Protein AF-0000000078455920 (afdb_homodimer)

Foldseek 3Di:
DDDPPPPPPPPPPPVVVVVLPPPWDKFWPDAQADDVVLVVLRVQLQVLCVVQVPHQVSSQVSSQVVCCVPPNDDKGKGKAFDDDDDDDADGNFWTWIDTSPGIIMIMGHHD/DDDPPPPPPPPPPPVVVPVLVPPWDKFWPDAQADDVVLVVLRVQLQVLCVVQVPHQVSSQVSSQVVCCVPPNDDKGKGKAFDDDDDDDADGNFWTWIDTSPGIIMIMGHHD

Radius of gyration: 21.76 Å; Cα contacts (8 Å, |Δi|>4): 380; chains: 2; bounding box: 47×76×64 Å

Organism: Toxocara canis (NCBI:txid6265)

Secondary structure (DSSP, 8-state):
--------------TTTTGGGS----EEEEE-S-HHHHHHHHHHHHHHHHHTTT-HHHHHHHHHHHHHHHH-SPPEEEEEEEEEEE----TT--EEEEETTTEEEEEE---/--------------TTTTGGGS----EEEEE-S-HHHHHHHHHHHHHHHHHTTT-HHHHHHHHHHHHHHHH-SPPEEEEEEEEEEE----TT--EEEEETTTEEEEEE---

Solvent-accessible surface area (backbone atoms only — not comparable to full-atom values): 12164 Å² total; per-residue (Å²): 137,84,86,80,78,78,77,76,76,73,78,75,70,68,62,72,63,66,68,55,68,49,88,60,57,74,44,77,76,44,66,55,34,56,68,71,56,43,55,52,50,50,50,48,45,51,51,28,39,64,77,25,70,88,34,38,47,59,18,13,43,49,36,28,55,50,45,23,70,74,69,52,68,68,38,29,21,37,21,29,38,77,59,10,71,31,74,71,63,42,86,54,41,38,39,30,31,28,40,64,78,63,34,35,38,39,38,32,29,45,88,134,88,85,80,77,79,78,78,75,73,78,75,70,67,63,70,64,68,66,57,68,48,88,59,58,76,46,77,74,46,66,56,34,58,69,69,57,44,55,51,52,50,50,48,46,53,51,28,40,65,77,25,71,90,32,38,45,58,17,13,42,50,34,30,54,51,45,22,71,73,71,54,67,67,39,30,23,40,21,28,36,77,57,10,72,33,74,71,64,41,85,55,41,38,38,32,31,28,39,64,77,63,35,35,38,39,36,33,30,48,88

Nearest PDB structures (foldseek):
  4d07-assembly1_A-2  TM=9.513E-01  e=3.172E-09  Homo sapiens
  3brl-assembly1_A-2  TM=9.507E-01  e=4.927E-09  Drosophila melanogaster
  7kzn-assembly1_P  TM=8.946E-01  e=1.691E-09  Chlamydomonas reinhardtii
  7n9f-assembly1_s  TM=9.422E-01  e=8.149E-09  Saccharomyces cerevisiae
  3rjs-assembly1_A-2  TM=9.623E-01  e=3.462E-08  Toxoplasma gondii

Structure (mmCIF, N/CA/C/O backbone):
data_AF-0000000078455920-model_v1
#
loop_
_entity.id
_entity.type
_entity.pdbx_description
1 polymer 'Dynein light chain'
#
loop_
_atom_site.group_PDB
_atom_site.id
_atom_site.type_symbol
_atom_site.label_atom_id
_atom_site.label_alt_id
_atom_site.label_comp_id
_atom_site.label_asym_id
_atom_site.label_entity_id
_atom_site.label_seq_id
_atom_site.pdbx_PDB_ins_code
_atom_site.Cartn_x
_atom_site.Cartn_y
_atom_site.Cartn_z
_atom_site.occupancy
_atom_site.B_iso_or_equiv
_atom_site.auth_seq_id
_atom_site.auth_comp_id
_atom_site.auth_asym_id
_atom_site.auth_atom_id
_atom_site.pdbx_PDB_model_num
ATOM 1 N N . MET A 1 1 ? 10.297 61.312 -6.879 1 28.94 1 MET A N 1
ATOM 2 C CA . MET A 1 1 ? 10.891 60.25 -7.707 1 28.94 1 MET A CA 1
ATOM 3 C C . MET A 1 1 ? 11.008 58.969 -6.93 1 28.94 1 MET A C 1
ATOM 5 O O . MET A 1 1 ? 11.766 58.875 -5.961 1 28.94 1 MET A O 1
ATOM 9 N N . PRO A 1 2 ? 9.883 58.156 -6.723 1 31.16 2 PRO A N 1
ATOM 10 C CA . PRO A 1 2 ? 9.586 57.188 -5.652 1 31.16 2 PRO A CA 1
ATOM 11 C C . PRO A 1 2 ? 10.461 55.938 -5.715 1 31.16 2 PRO A C 1
ATOM 13 O O . PRO A 1 2 ? 10.961 55.594 -6.785 1 31.16 2 PRO A O 1
ATOM 16 N N . PHE A 1 3 ? 11.125 55.406 -4.594 1 31.47 3 PHE A N 1
ATOM 17 C CA . PHE A 1 3 ? 12.047 54.375 -4.148 1 31.47 3 PHE A CA 1
ATOM 18 C C . PHE A 1 3 ? 11.5 53 -4.465 1 31.47 3 PHE A C 1
ATOM 20 O O . PHE A 1 3 ? 10.508 52.562 -3.879 1 31.47 3 PHE A O 1
ATOM 27 N N . VAL A 1 4 ? 11.438 52.5 -5.742 1 32.44 4 VAL A N 1
ATOM 28 C CA . VAL A 1 4 ? 10.953 51.188 -6.207 1 32.44 4 VAL A CA 1
ATOM 29 C C . VAL A 1 4 ? 11.766 50.062 -5.566 1 32.44 4 VAL A C 1
ATOM 31 O O . VAL A 1 4 ? 12.945 49.906 -5.875 1 32.44 4 VAL A O 1
ATOM 34 N N . SER A 1 5 ? 11.852 49.906 -4.223 1 31.36 5 SER A N 1
ATOM 35 C CA . SER A 1 5 ? 12.617 48.875 -3.551 1 31.36 5 SER A CA 1
ATOM 36 C C . SER A 1 5 ? 12.18 47.469 -4.023 1 31.36 5 SER A C 1
ATOM 38 O O . SER A 1 5 ? 11.008 47.125 -3.908 1 31.36 5 SER A O 1
ATOM 40 N N . SER A 1 6 ? 12.781 46.875 -5.066 1 33.91 6 SER A N 1
ATOM 41 C CA . SER A 1 6 ? 12.727 45.562 -5.66 1 33.91 6 SER A CA 1
ATOM 42 C C . SER A 1 6 ? 12.992 44.469 -4.613 1 33.91 6 SER A C 1
ATOM 44 O O . SER A 1 6 ? 14.133 44.25 -4.207 1 33.91 6 SER A O 1
ATOM 46 N N . SER A 1 7 ? 12.234 44.344 -3.529 1 34.06 7 SER A N 1
ATOM 47 C CA . SER A 1 7 ? 12.477 43.281 -2.566 1 34.06 7 SER A CA 1
ATOM 48 C C . SER A 1 7 ? 12.43 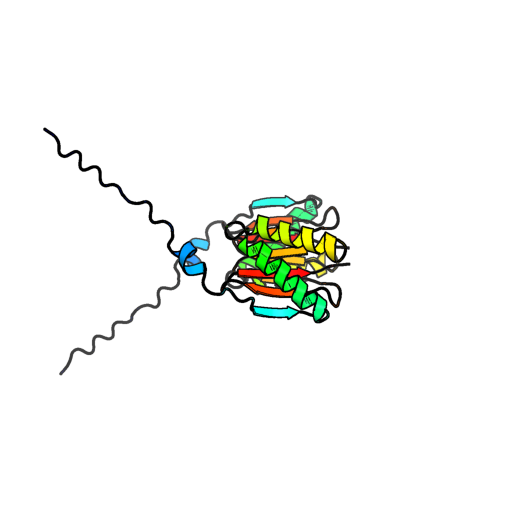41.906 -3.234 1 34.06 7 SER A C 1
ATOM 50 O O . SER A 1 7 ? 11.406 41.531 -3.812 1 34.06 7 SER A O 1
ATOM 52 N N . ASP A 1 8 ? 13.531 41.375 -3.771 1 34.66 8 ASP A N 1
ATOM 53 C CA . ASP A 1 8 ? 13.914 40.062 -4.219 1 34.66 8 ASP A CA 1
ATOM 54 C C . ASP A 1 8 ? 13.508 39 -3.197 1 34.66 8 ASP A C 1
ATOM 56 O O . ASP A 1 8 ? 14.094 38.906 -2.115 1 34.66 8 ASP A O 1
ATOM 60 N N . SER A 1 9 ? 12.281 38.938 -2.775 1 36.69 9 SER A N 1
ATOM 61 C CA . SER A 1 9 ? 11.844 37.844 -1.913 1 36.69 9 SER A CA 1
ATOM 62 C C . SER A 1 9 ? 12.336 36.5 -2.426 1 36.69 9 SER A C 1
ATOM 64 O O . SER A 1 9 ? 11.953 36.062 -3.516 1 36.69 9 SER A O 1
ATOM 66 N N . GLY A 1 10 ? 13.633 36.125 -2.215 1 34.16 10 GLY A N 1
ATOM 67 C CA . GLY A 1 10 ? 14.281 34.844 -2.344 1 34.16 10 GLY A CA 1
ATOM 68 C C . GLY A 1 10 ? 13.367 33.656 -1.997 1 34.16 10 GLY A C 1
ATOM 69 O O . GLY A 1 10 ? 12.75 33.656 -0.929 1 34.16 10 GLY A O 1
ATOM 70 N N . GLN A 1 11 ? 12.633 33.156 -2.914 1 35.44 11 GLN A N 1
ATOM 71 C CA . GLN A 1 11 ? 11.914 31.875 -2.908 1 35.44 11 GLN A CA 1
ATOM 72 C C . GLN A 1 11 ? 12.688 30.812 -2.129 1 35.44 11 GLN A C 1
ATOM 74 O O . GLN A 1 11 ? 13.781 30.406 -2.529 1 35.44 11 GLN A O 1
ATOM 79 N N . GLY A 1 12 ? 12.758 30.859 -0.752 1 33.66 12 GLY A N 1
ATOM 80 C CA . GLY A 1 12 ? 13.281 29.875 0.179 1 33.66 12 GLY A CA 1
ATOM 81 C C . GLY A 1 12 ? 13.148 28.438 -0.324 1 33.66 12 GLY A C 1
ATOM 82 O O . GLY A 1 12 ? 12.031 27.969 -0.564 1 33.66 12 GLY A O 1
ATOM 83 N N . THR A 1 13 ? 14.086 27.969 -1.274 1 38.5 13 THR A N 1
ATOM 84 C CA . THR A 1 13 ? 14.414 26.578 -1.513 1 38.5 13 THR A CA 1
ATOM 85 C C . THR A 1 13 ? 14.234 25.75 -0.239 1 38.5 13 THR A C 1
ATOM 87 O O . THR A 1 13 ? 14.688 26.156 0.834 1 38.5 13 THR A O 1
ATOM 90 N N . SER A 1 14 ? 13.141 25.172 -0.022 1 39.12 14 SER A N 1
ATOM 91 C CA . SER A 1 14 ? 12.828 24.344 1.14 1 39.12 14 SER A CA 1
ATOM 92 C C . SER A 1 14 ? 14.07 23.609 1.635 1 39.12 14 SER A C 1
ATOM 94 O O . SER A 1 14 ? 14.75 22.938 0.856 1 39.12 14 SER A O 1
ATOM 96 N N . LYS A 1 15 ? 14.914 24.156 2.525 1 40.22 15 LYS A N 1
ATOM 97 C CA . LYS A 1 15 ? 15.992 23.641 3.367 1 40.22 15 LYS A CA 1
ATOM 98 C C . LYS A 1 15 ? 15.812 22.156 3.645 1 40.22 15 LYS A C 1
ATOM 100 O O . LYS A 1 15 ? 16.688 21.516 4.234 1 40.22 15 LYS A O 1
ATOM 105 N N . GLU A 1 16 ? 14.57 21.688 3.645 1 40.94 16 GLU A N 1
ATOM 106 C CA . GLU A 1 16 ? 14.43 20.266 3.928 1 40.94 16 GLU A CA 1
ATOM 107 C C . GLU A 1 16 ? 15.172 19.422 2.898 1 40.94 16 GLU A C 1
ATOM 109 O O . GLU A 1 16 ? 15.547 18.281 3.178 1 40.94 16 GLU A O 1
ATOM 114 N N . GLY A 1 17 ? 15.391 19.906 1.687 1 40.16 17 GLY A N 1
ATOM 115 C CA . GLY A 1 17 ? 16.141 19.156 0.691 1 40.16 17 GLY A CA 1
ATOM 116 C C . GLY A 1 17 ? 17.609 19.031 1.019 1 40.16 17 GLY A C 1
ATOM 117 O O . GLY A 1 17 ? 18.266 18.078 0.613 1 40.16 17 GLY A O 1
ATOM 118 N N . ALA A 1 18 ? 18.219 20.188 1.285 1 41.72 18 ALA A N 1
ATOM 119 C CA . ALA A 1 18 ? 19.672 20.234 1.435 1 41.72 18 ALA A CA 1
ATOM 120 C C . ALA A 1 18 ? 20.125 19.391 2.621 1 41.72 18 ALA A C 1
ATOM 122 O O . ALA A 1 18 ? 21.172 18.719 2.557 1 41.72 18 ALA A O 1
ATOM 123 N N . PHE A 1 19 ? 19.562 19.578 3.775 1 46.38 19 PHE A N 1
ATOM 124 C CA . PHE A 1 19 ? 20 18.844 4.957 1 46.38 19 PHE A CA 1
ATOM 125 C C . PHE A 1 19 ? 19.672 17.359 4.816 1 46.38 19 PHE A C 1
ATOM 127 O O . PHE A 1 19 ? 20 16.562 5.699 1 46.38 19 PHE A O 1
ATOM 134 N N . LYS A 1 20 ? 18.906 17.062 3.867 1 46.31 20 LYS A N 1
ATOM 135 C CA . LYS A 1 20 ? 18.531 15.664 3.67 1 46.31 20 LYS A CA 1
ATOM 136 C C . LYS A 1 20 ? 19.719 14.859 3.141 1 46.31 20 LYS A C 1
ATOM 138 O O . LYS A 1 20 ? 19.547 13.711 2.717 1 46.31 20 LYS A O 1
ATOM 143 N N . ARG A 1 21 ? 20.781 15.531 2.721 1 47 21 ARG A N 1
ATOM 144 C CA . ARG A 1 21 ? 21.906 14.711 2.291 1 47 21 ARG A CA 1
ATOM 145 C C . ARG A 1 21 ? 22.453 13.875 3.445 1 47 21 ARG A C 1
ATOM 147 O O . ARG A 1 21 ? 23.609 13.445 3.424 1 47 21 ARG A O 1
ATOM 154 N N . LEU A 1 22 ? 21.922 14.156 4.594 1 50.62 22 LEU A N 1
ATOM 155 C CA . LEU A 1 22 ? 22.438 13.32 5.676 1 50.62 22 LEU A CA 1
ATOM 156 C C . LEU A 1 22 ? 22.359 11.844 5.305 1 50.62 22 LEU A C 1
ATOM 158 O O . LEU A 1 22 ? 21.406 11.406 4.656 1 50.62 22 LEU A O 1
ATOM 162 N N . PHE A 1 23 ? 23.438 11.125 5.586 1 60.19 23 PHE A N 1
ATOM 163 C CA . PHE A 1 23 ? 23.578 9.68 5.418 1 60.19 23 PHE A CA 1
ATOM 164 C C . PHE A 1 23 ? 22.25 8.969 5.645 1 60.19 23 PHE A C 1
ATOM 166 O O . PHE A 1 23 ? 21.812 8.82 6.785 1 60.19 23 PHE A O 1
ATOM 173 N N . THR A 1 24 ? 21.359 9.016 4.641 1 75.81 24 THR A N 1
ATOM 174 C CA . THR A 1 24 ? 20.078 8.328 4.777 1 75.81 24 THR A CA 1
ATOM 175 C C . THR A 1 24 ? 20.266 6.816 4.719 1 75.81 24 THR A C 1
ATOM 177 O O . THR A 1 24 ? 20.766 6.289 3.727 1 75.81 24 THR A O 1
ATOM 180 N N . TYR A 1 25 ? 20.359 6.23 5.867 1 86.5 25 TYR A N 1
ATOM 181 C CA . TYR A 1 25 ? 20.5 4.785 5.977 1 86.5 25 TYR A CA 1
ATOM 182 C C . TYR A 1 25 ? 19.141 4.102 6.062 1 86.5 25 TYR A C 1
ATOM 184 O O . TYR A 1 25 ? 18.266 4.543 6.809 1 86.5 25 TYR A O 1
ATOM 192 N N . PRO A 1 26 ? 19.062 3.076 5.18 1 95.31 26 PRO A N 1
ATOM 193 C CA . PRO A 1 26 ? 17.828 2.293 5.293 1 95.31 26 PRO A CA 1
ATOM 194 C C . PRO A 1 26 ? 17.703 1.571 6.633 1 95.31 26 PRO A C 1
ATOM 196 O O . PRO A 1 26 ? 18.703 1.068 7.16 1 95.31 26 PRO A O 1
ATOM 199 N N . LEU A 1 27 ? 16.609 1.671 7.293 1 96.38 27 LEU A N 1
ATOM 200 C CA . LEU A 1 27 ? 16.266 0.895 8.477 1 96.38 27 LEU A CA 1
ATOM 201 C C . LEU A 1 27 ? 15.273 -0.209 8.141 1 96.38 27 LEU A C 1
ATOM 203 O O . LEU A 1 27 ? 14.078 0.05 7.996 1 96.38 27 LEU A O 1
ATOM 207 N N . VAL A 1 28 ? 15.789 -1.437 8.07 1 97.94 28 VAL A N 1
ATOM 208 C CA . VAL A 1 28 ? 14.938 -2.568 7.73 1 97.94 28 VAL A CA 1
ATOM 209 C C . VAL A 1 28 ? 14.141 -2.998 8.961 1 97.94 28 VAL A C 1
ATOM 211 O O . VAL A 1 28 ? 14.711 -3.344 9.992 1 97.94 28 VAL A O 1
ATOM 214 N N . ARG A 1 29 ? 12.867 -2.906 8.758 1 97.88 29 ARG A N 1
ATOM 215 C CA . ARG A 1 29 ? 12 -3.355 9.844 1 97.88 29 ARG A CA 1
ATOM 216 C C . ARG A 1 29 ? 11.648 -4.832 9.688 1 97.88 29 ARG A C 1
ATOM 218 O O . ARG A 1 29 ? 11.578 -5.562 10.68 1 97.88 29 ARG A O 1
ATOM 225 N N . ARG A 1 30 ? 11.352 -5.277 8.477 1 98.19 30 ARG A N 1
ATOM 226 C CA . ARG A 1 30 ? 11.008 -6.668 8.195 1 98.19 30 ARG A CA 1
ATOM 227 C C . ARG A 1 30 ? 11.484 -7.074 6.809 1 98.19 30 ARG A C 1
ATOM 229 O O . ARG A 1 30 ? 11.32 -6.324 5.844 1 98.19 30 ARG A O 1
ATOM 236 N N . CYS A 1 31 ? 12.148 -8.203 6.781 1 98.62 31 CYS A N 1
ATOM 237 C CA . CYS A 1 31 ? 12.492 -8.859 5.523 1 98.62 31 CYS A CA 1
ATOM 238 C C . CYS A 1 31 ? 12.453 -10.375 5.672 1 98.62 31 CYS A C 1
ATOM 240 O O . CYS A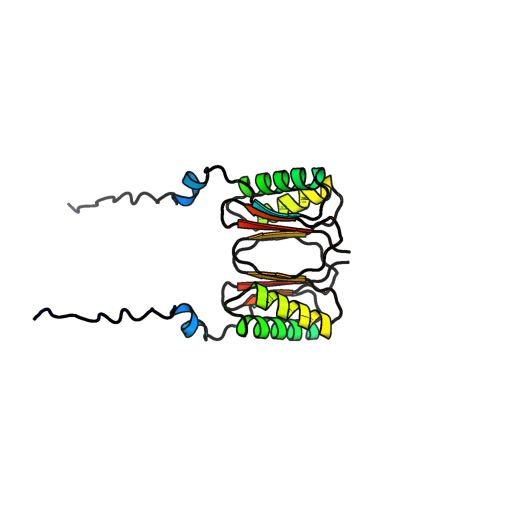 1 31 ? 13.172 -10.945 6.496 1 98.62 31 CYS A O 1
ATOM 242 N N . ASP A 1 32 ? 11.625 -11.047 4.875 1 98.44 32 ASP A N 1
ATOM 243 C CA . ASP A 1 32 ? 11.633 -12.5 4.953 1 98.44 32 ASP A CA 1
ATOM 244 C C . ASP A 1 32 ? 12.289 -13.117 3.723 1 98.44 32 ASP A C 1
ATOM 246 O O . ASP A 1 32 ? 12.172 -14.32 3.484 1 98.44 32 ASP A O 1
ATOM 250 N N . MET A 1 33 ? 12.93 -12.32 2.936 1 98.25 33 MET A N 1
ATOM 251 C CA . MET A 1 33 ? 13.742 -12.766 1.808 1 98.25 33 MET A CA 1
ATOM 252 C C . MET A 1 33 ? 15.062 -13.359 2.289 1 98.25 33 MET A C 1
ATOM 254 O O . MET A 1 33 ? 15.445 -13.18 3.445 1 98.25 33 MET A O 1
ATOM 258 N N . ASP A 1 34 ? 15.641 -14.094 1.419 1 97.94 34 ASP A N 1
ATOM 259 C CA . ASP A 1 34 ? 16.984 -14.516 1.793 1 97.94 34 ASP A CA 1
ATOM 260 C C . ASP A 1 34 ? 17.938 -13.32 1.867 1 97.94 34 ASP A C 1
ATOM 262 O O . ASP A 1 34 ? 17.641 -12.25 1.33 1 97.94 34 ASP A O 1
ATOM 266 N N . GLU A 1 35 ? 19.047 -13.508 2.459 1 97.94 35 GLU A N 1
ATOM 267 C CA . GLU A 1 35 ? 19.953 -12.414 2.799 1 97.94 35 GLU A CA 1
ATOM 268 C C . GLU A 1 35 ? 20.422 -11.68 1.546 1 97.94 35 GLU A C 1
ATOM 270 O O . GLU A 1 35 ? 20.438 -10.445 1.51 1 97.94 35 GLU A O 1
ATOM 275 N N . GLU A 1 36 ? 20.891 -12.359 0.667 1 98.06 36 GLU A N 1
ATOM 276 C CA . GLU A 1 36 ? 21.438 -11.758 -0.548 1 98.06 36 GLU A CA 1
ATOM 277 C C . GLU A 1 36 ? 20.375 -10.93 -1.271 1 98.06 36 GLU A C 1
ATOM 279 O O . GLU A 1 36 ? 20.641 -9.797 -1.678 1 98.06 36 GLU A O 1
ATOM 284 N N . MET A 1 37 ? 19.203 -11.477 -1.432 1 98.31 37 MET A N 1
ATOM 285 C CA . MET A 1 37 ? 18.125 -10.75 -2.094 1 98.31 37 MET A CA 1
ATOM 286 C C . MET A 1 37 ? 17.719 -9.523 -1.285 1 98.31 37 MET A C 1
ATOM 288 O O . MET A 1 37 ? 17.469 -8.461 -1.85 1 98.31 37 MET A O 1
ATOM 292 N N . CYS A 1 38 ? 17.641 -9.695 -0.023 1 98.69 38 CYS A N 1
ATOM 293 C CA . CYS A 1 38 ? 17.25 -8.586 0.837 1 98.69 38 CYS A CA 1
ATOM 294 C C . CYS A 1 38 ? 18.203 -7.414 0.683 1 98.69 38 CYS A C 1
ATOM 296 O O . CYS A 1 38 ? 17.766 -6.27 0.529 1 98.69 38 CYS A O 1
ATOM 298 N N . LYS A 1 39 ? 19.453 -7.688 0.665 1 98.31 39 LYS A N 1
ATOM 299 C CA . LYS A 1 39 ? 20.469 -6.648 0.5 1 98.31 39 LYS A CA 1
ATOM 300 C C . LYS A 1 39 ? 20.312 -5.926 -0.833 1 98.31 39 LYS A C 1
ATOM 302 O O . LYS A 1 39 ? 20.375 -4.695 -0.891 1 98.31 39 LYS A O 1
ATOM 307 N N . GLU A 1 40 ? 20.141 -6.699 -1.811 1 98.56 40 GLU A N 1
ATOM 308 C CA . GLU A 1 40 ? 19.984 -6.109 -3.135 1 98.56 40 GLU A CA 1
ATOM 309 C C . GLU A 1 40 ? 18.703 -5.281 -3.217 1 98.56 40 GLU A C 1
ATOM 311 O O . GLU A 1 40 ? 18.703 -4.184 -3.777 1 98.56 40 GLU A O 1
ATOM 316 N N . ALA A 1 41 ? 17.578 -5.812 -2.689 1 98.81 41 ALA A N 1
ATOM 317 C CA . ALA A 1 41 ? 16.297 -5.102 -2.697 1 98.81 41 ALA A CA 1
ATOM 318 C C . ALA A 1 41 ? 16.406 -3.781 -1.94 1 98.81 41 ALA A C 1
ATOM 320 O O . ALA A 1 41 ? 15.867 -2.762 -2.383 1 98.81 41 ALA A O 1
ATOM 321 N N . VAL A 1 42 ? 17.094 -3.773 -0.912 1 98.69 42 VAL A N 1
ATOM 322 C CA . VAL A 1 42 ? 17.297 -2.564 -0.12 1 98.69 42 VAL A CA 1
ATOM 323 C C . VAL A 1 42 ? 18.031 -1.517 -0.957 1 98.69 42 VAL A C 1
ATOM 325 O O . VAL A 1 42 ? 17.672 -0.338 -0.941 1 98.69 42 VAL A O 1
ATOM 328 N N . LYS A 1 43 ? 19.016 -1.946 -1.647 1 98.19 43 LYS A N 1
ATOM 329 C CA . LYS A 1 43 ? 19.766 -1.03 -2.506 1 98.19 43 LYS A CA 1
ATOM 330 C C . LYS A 1 43 ? 18.875 -0.459 -3.605 1 98.19 43 LYS A C 1
ATOM 332 O O . LYS A 1 43 ? 18.938 0.733 -3.908 1 98.19 43 LYS A O 1
ATOM 337 N N . ILE A 1 44 ? 18.109 -1.319 -4.184 1 98.69 44 ILE A N 1
ATOM 338 C CA . ILE A 1 44 ? 17.188 -0.902 -5.23 1 98.69 44 ILE A CA 1
ATOM 339 C C . ILE A 1 44 ? 16.25 0.177 -4.691 1 98.69 44 ILE A C 1
ATOM 341 O O . ILE A 1 44 ? 16.062 1.217 -5.328 1 98.69 44 ILE A O 1
ATOM 345 N N . VAL A 1 45 ? 15.695 -0.042 -3.502 1 98.62 45 VAL A N 1
ATOM 346 C CA . VAL A 1 45 ? 14.758 0.884 -2.877 1 98.62 45 VAL A CA 1
ATOM 347 C C . VAL A 1 45 ? 15.461 2.207 -2.574 1 98.62 45 VAL A C 1
ATOM 349 O O . VAL A 1 45 ? 14.945 3.277 -2.908 1 98.62 45 VAL A O 1
ATOM 352 N N . ALA A 1 46 ? 16.609 2.117 -1.993 1 97.44 46 ALA A N 1
ATOM 353 C CA . ALA A 1 46 ? 17.344 3.32 -1.611 1 97.44 46 ALA A CA 1
ATOM 354 C C . ALA A 1 46 ? 17.656 4.184 -2.832 1 97.44 46 ALA A C 1
ATOM 356 O O . ALA A 1 46 ? 17.438 5.398 -2.811 1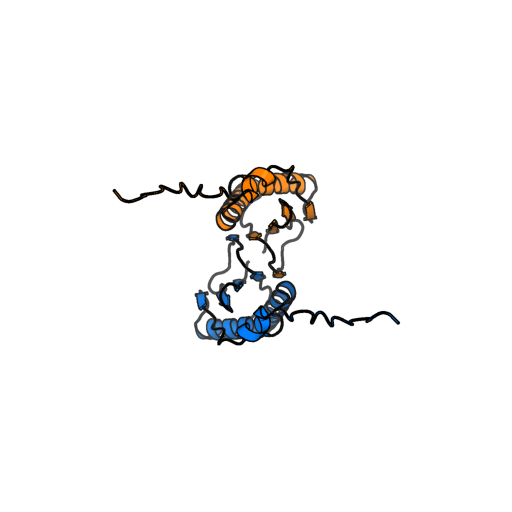 97.44 46 ALA A O 1
ATOM 357 N N . ARG A 1 47 ? 18.094 3.559 -3.873 1 97.19 47 ARG A N 1
ATOM 358 C CA . ARG A 1 47 ? 18.438 4.273 -5.098 1 97.19 47 ARG A CA 1
ATOM 359 C C . ARG A 1 47 ? 17.203 4.941 -5.703 1 97.19 47 ARG A C 1
ATOM 361 O O . ARG A 1 47 ? 17.266 6.105 -6.109 1 97.19 47 ARG A O 1
ATOM 368 N N . ALA A 1 48 ? 16.125 4.234 -5.82 1 98.19 48 ALA A N 1
ATOM 369 C CA . ALA A 1 48 ? 14.898 4.766 -6.406 1 98.19 48 ALA A CA 1
ATOM 370 C C . ALA A 1 48 ? 14.359 5.938 -5.59 1 98.19 48 ALA A C 1
ATOM 372 O O . ALA A 1 48 ? 13.914 6.941 -6.152 1 98.19 48 ALA A O 1
ATOM 373 N N . CYS A 1 49 ? 14.414 5.828 -4.27 1 96.88 49 CYS A N 1
ATOM 374 C CA . CYS A 1 49 ? 13.93 6.895 -3.402 1 96.88 49 CYS A CA 1
ATOM 375 C C . CYS A 1 49 ? 14.805 8.133 -3.518 1 96.88 49 CYS A C 1
ATOM 377 O O . CYS A 1 49 ? 14.305 9.266 -3.496 1 96.88 49 CYS A O 1
ATOM 379 N N . GLU A 1 50 ? 16.078 7.91 -3.633 1 95.69 50 GLU A N 1
ATOM 380 C CA . GLU A 1 50 ? 17 9.031 -3.805 1 95.69 50 GLU A CA 1
ATOM 381 C C . GLU A 1 50 ? 16.734 9.758 -5.121 1 95.69 50 GLU A C 1
ATOM 383 O O . GLU A 1 50 ? 16.688 10.992 -5.156 1 95.69 50 GLU A O 1
ATOM 388 N N . ARG A 1 51 ? 16.516 9.039 -6.121 1 97.06 51 ARG A N 1
ATOM 389 C CA . ARG A 1 51 ? 16.359 9.602 -7.457 1 97.06 51 ARG A CA 1
ATOM 390 C C . ARG A 1 51 ? 14.969 10.227 -7.625 1 97.06 51 ARG A C 1
ATOM 392 O O . ARG A 1 51 ? 14.758 11.031 -8.531 1 97.06 51 ARG A O 1
ATOM 399 N N . ASN A 1 52 ? 14.031 9.828 -6.793 1 97.19 52 ASN A N 1
ATOM 400 C CA . ASN A 1 52 ? 12.656 10.305 -6.855 1 97.19 52 ASN A CA 1
ATOM 401 C C . ASN A 1 52 ? 12.219 10.922 -5.527 1 97.19 52 ASN A C 1
ATOM 403 O O . ASN A 1 52 ? 11.102 10.68 -5.07 1 97.19 52 ASN A O 1
ATOM 407 N N . SER A 1 53 ? 13.016 11.633 -4.922 1 93.5 53 SER A N 1
ATOM 408 C CA . SER A 1 53 ? 12.844 12.078 -3.545 1 93.5 53 SER A CA 1
ATOM 409 C C . SER A 1 53 ? 11.602 12.953 -3.395 1 93.5 53 SER A C 1
ATOM 411 O O . SER A 1 53 ? 11.055 13.078 -2.297 1 93.5 53 SER A O 1
ATOM 413 N N . GLU A 1 54 ? 11.117 13.516 -4.438 1 94.75 54 GLU A N 1
ATOM 414 C CA . GLU A 1 54 ? 9.984 14.438 -4.328 1 94.75 54 GLU A CA 1
ATOM 415 C C . GLU A 1 54 ? 8.695 13.797 -4.836 1 94.75 54 GLU A C 1
ATOM 417 O O . GLU A 1 54 ? 7.664 14.461 -4.93 1 94.75 54 GLU A O 1
ATOM 422 N N . ASN A 1 55 ? 8.789 12.617 -5.207 1 97.69 55 ASN A N 1
ATOM 423 C CA . ASN A 1 55 ? 7.637 11.969 -5.82 1 97.69 55 ASN A CA 1
ATOM 424 C C . ASN A 1 55 ? 7.559 10.492 -5.441 1 97.69 55 ASN A C 1
ATOM 426 O O . ASN A 1 55 ? 8.188 9.648 -6.078 1 97.69 55 ASN A O 1
ATOM 430 N N . ASN A 1 56 ? 6.734 10.203 -4.492 1 97.94 56 ASN A N 1
ATOM 431 C CA . ASN A 1 56 ? 6.602 8.852 -3.963 1 97.94 56 ASN A CA 1
ATOM 432 C C . ASN A 1 56 ? 6.031 7.895 -5.008 1 97.94 56 ASN A C 1
ATOM 434 O O . ASN A 1 56 ? 6.395 6.719 -5.047 1 97.94 56 ASN A O 1
ATOM 438 N N . GLN A 1 57 ? 5.18 8.414 -5.836 1 98.38 57 GLN A N 1
ATOM 439 C CA . GLN A 1 57 ? 4.609 7.59 -6.895 1 98.38 57 GLN A CA 1
ATOM 440 C C . GLN A 1 57 ? 5.68 7.164 -7.898 1 98.38 57 GLN A C 1
ATOM 442 O O . GLN A 1 57 ? 5.73 6 -8.305 1 98.38 57 GLN A O 1
ATOM 447 N N . SER A 1 58 ? 6.512 8.031 -8.219 1 98.69 58 SER A N 1
ATOM 448 C CA . SER A 1 58 ? 7.598 7.719 -9.141 1 98.69 58 SER A CA 1
ATOM 449 C C . SER A 1 58 ? 8.594 6.746 -8.516 1 98.69 58 SER A C 1
ATOM 451 O O . SER A 1 58 ? 9.086 5.84 -9.188 1 98.69 58 SER A O 1
ATOM 453 N N . ALA A 1 59 ? 8.836 6.938 -7.246 1 98.62 59 ALA A N 1
ATOM 454 C CA . ALA A 1 59 ? 9.711 6 -6.543 1 98.62 59 ALA A CA 1
ATOM 455 C C . ALA A 1 59 ? 9.117 4.594 -6.543 1 98.62 59 ALA A C 1
ATOM 457 O O . ALA A 1 59 ? 9.805 3.625 -6.871 1 98.62 59 ALA A O 1
ATOM 458 N N . ALA A 1 60 ? 7.871 4.527 -6.277 1 98.81 60 ALA A N 1
ATOM 459 C CA . ALA A 1 60 ? 7.195 3.234 -6.242 1 98.81 60 ALA A CA 1
ATOM 460 C C . ALA A 1 60 ? 7.242 2.557 -7.609 1 98.81 60 ALA A C 1
ATOM 462 O O . ALA A 1 60 ? 7.5 1.354 -7.703 1 98.81 60 ALA A O 1
ATOM 463 N N . ARG A 1 61 ? 7.043 3.309 -8.594 1 98.75 61 ARG A N 1
ATOM 464 C CA . ARG A 1 61 ? 7.082 2.773 -9.953 1 98.75 61 ARG A CA 1
ATOM 465 C C . ARG A 1 61 ? 8.469 2.23 -10.289 1 98.75 61 ARG A C 1
ATOM 467 O O . ARG A 1 61 ? 8.602 1.115 -10.797 1 98.75 61 ARG A O 1
ATOM 474 N N . ALA A 1 62 ? 9.438 3.006 -10 1 98.81 62 ALA A N 1
ATOM 475 C CA . ALA A 1 62 ? 10.812 2.609 -10.305 1 98.81 62 ALA A CA 1
ATOM 476 C C . ALA A 1 62 ? 11.195 1.34 -9.555 1 98.81 62 ALA A C 1
ATOM 478 O O . ALA A 1 62 ? 11.836 0.449 -10.109 1 98.81 62 ALA A O 1
ATOM 479 N N . ILE A 1 63 ? 10.828 1.281 -8.312 1 98.88 63 ILE A N 1
ATOM 480 C CA . ILE A 1 63 ? 11.133 0.114 -7.496 1 98.88 63 ILE A CA 1
ATOM 481 C C . ILE A 1 63 ? 10.445 -1.119 -8.07 1 98.88 63 ILE A C 1
ATOM 483 O O . ILE A 1 63 ? 11.078 -2.158 -8.266 1 98.88 63 ILE A O 1
ATOM 487 N N . LYS A 1 64 ? 9.195 -0.983 -8.328 1 98.81 64 LYS A N 1
ATOM 488 C CA . LYS A 1 64 ? 8.43 -2.111 -8.859 1 98.81 64 LYS A CA 1
ATOM 489 C C . LYS A 1 64 ? 9.031 -2.617 -10.164 1 98.81 64 LYS A C 1
ATOM 491 O O . LYS A 1 64 ? 9.219 -3.822 -10.344 1 98.81 64 LYS A O 1
ATOM 496 N N . GLU A 1 65 ? 9.234 -1.713 -11.062 1 98.75 65 GLU A N 1
ATOM 497 C CA . GLU A 1 65 ? 9.766 -2.084 -12.375 1 98.75 65 GLU A CA 1
ATOM 498 C C . GLU A 1 65 ? 11.109 -2.803 -12.242 1 98.75 65 GLU A C 1
ATOM 500 O O . GLU A 1 65 ? 11.344 -3.816 -12.898 1 98.75 65 GLU A O 1
ATOM 505 N N . THR A 1 66 ? 11.969 -2.33 -11.414 1 98.88 66 THR A N 1
ATOM 506 C CA . THR A 1 66 ? 13.281 -2.934 -11.219 1 98.88 66 THR A CA 1
ATOM 507 C C . THR A 1 66 ? 13.148 -4.324 -10.602 1 98.88 66 THR A C 1
ATOM 509 O O . THR A 1 66 ? 13.805 -5.27 -11.047 1 98.88 66 THR A O 1
ATOM 512 N N . LEU A 1 67 ? 12.328 -4.48 -9.617 1 98.62 67 LEU A N 1
ATOM 513 C CA . LEU A 1 67 ? 12.125 -5.777 -8.977 1 98.62 67 LEU A CA 1
ATOM 514 C C . LEU A 1 67 ? 11.453 -6.758 -9.93 1 98.62 67 LEU A C 1
ATOM 516 O O . LEU A 1 67 ? 11.789 -7.945 -9.938 1 98.62 67 LEU A O 1
ATOM 520 N N . ASP A 1 68 ? 10.531 -6.258 -10.68 1 98.31 68 ASP A N 1
ATOM 521 C CA . ASP A 1 68 ? 9.914 -7.102 -11.703 1 98.31 68 ASP A CA 1
ATOM 522 C C . ASP A 1 68 ? 10.961 -7.66 -12.664 1 98.31 68 ASP A C 1
ATOM 524 O O . ASP A 1 68 ? 10.93 -8.844 -13.008 1 98.31 68 ASP A O 1
ATOM 528 N N . GLU A 1 69 ? 11.812 -6.84 -13.062 1 98.62 69 GLU A N 1
ATOM 529 C CA . GLU A 1 69 ? 12.844 -7.219 -14.023 1 98.62 69 GLU A CA 1
ATOM 530 C C . GLU A 1 69 ? 13.859 -8.164 -13.391 1 98.62 69 GLU A C 1
ATOM 532 O O . GLU A 1 69 ? 14.266 -9.148 -14.008 1 98.62 69 GLU A O 1
ATOM 537 N N . ARG A 1 70 ? 14.188 -7.949 -12.211 1 98.25 70 ARG A N 1
ATOM 538 C CA . ARG A 1 70 ? 15.297 -8.648 -11.578 1 98.25 70 ARG A CA 1
ATOM 539 C C . ARG A 1 70 ? 14.828 -9.969 -10.969 1 98.25 70 ARG A C 1
ATOM 541 O O . ARG A 1 70 ? 15.578 -10.953 -10.961 1 98.25 70 ARG A O 1
ATOM 548 N N . TYR A 1 71 ? 13.656 -9.93 -10.422 1 97.56 71 TYR A N 1
ATOM 549 C CA . TYR A 1 71 ? 13.266 -11.086 -9.625 1 97.56 71 TYR A CA 1
ATOM 550 C C . TYR A 1 71 ? 11.938 -11.664 -10.109 1 97.56 71 TYR A C 1
ATOM 552 O O . TYR A 1 71 ? 11.312 -12.469 -9.414 1 97.56 71 TYR A O 1
ATOM 560 N N . GLY A 1 72 ? 11.422 -11.25 -11.211 1 97.44 72 GLY A N 1
ATOM 561 C CA . GLY A 1 72 ? 10.211 -11.797 -11.797 1 97.44 72 GLY A CA 1
ATOM 562 C C . GLY A 1 72 ? 8.953 -11.094 -11.344 1 97.44 72 GLY A C 1
ATOM 563 O O . GLY A 1 72 ? 8.711 -10.953 -10.141 1 97.44 72 GLY A O 1
ATOM 564 N N . ALA A 1 73 ? 8.094 -10.727 -12.164 1 95.75 73 ALA A N 1
ATOM 565 C CA . ALA A 1 73 ? 6.836 -10.031 -11.906 1 95.75 73 ALA A CA 1
ATOM 566 C C . ALA A 1 73 ? 5.77 -10.992 -11.398 1 95.75 73 ALA A C 1
ATOM 568 O O . ALA A 1 73 ? 5.855 -12.203 -11.633 1 95.75 73 ALA A O 1
ATOM 569 N N . PRO A 1 74 ? 4.742 -10.477 -10.742 1 96.31 74 PRO A N 1
ATOM 570 C CA . PRO A 1 74 ? 4.473 -9.078 -10.406 1 96.31 74 PRO A 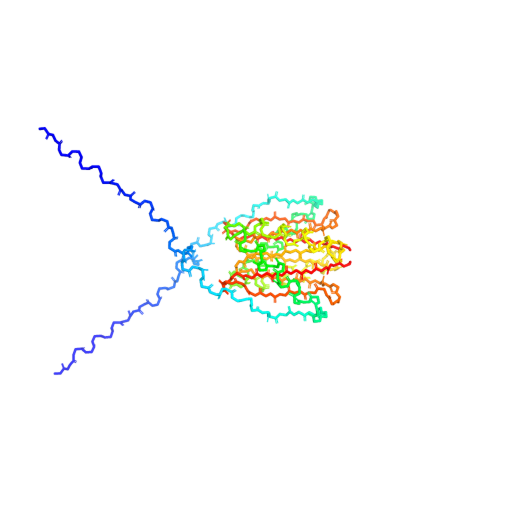CA 1
ATOM 571 C C . PRO A 1 74 ? 4.867 -8.727 -8.977 1 96.31 74 PRO A C 1
ATOM 573 O O . PRO A 1 74 ? 4.602 -9.5 -8.047 1 96.31 74 PRO A O 1
ATOM 576 N N . TRP A 1 75 ? 5.559 -7.707 -8.805 1 98 75 TRP A N 1
ATOM 577 C CA . TRP A 1 75 ? 5.82 -7.121 -7.496 1 98 75 TRP A CA 1
ATOM 578 C C . TRP A 1 75 ? 4.863 -5.965 -7.215 1 98 75 TRP A C 1
ATOM 580 O O . TRP A 1 75 ? 4.297 -5.383 -8.141 1 98 75 TRP A O 1
ATOM 590 N N . HIS A 1 76 ? 4.617 -5.641 -5.926 1 98.38 76 HIS A N 1
ATOM 591 C CA . HIS A 1 76 ? 3.811 -4.52 -5.449 1 98.38 76 HIS A CA 1
ATOM 592 C C . HIS A 1 76 ? 4.613 -3.621 -4.516 1 98.38 76 HIS A C 1
ATOM 594 O O . HIS A 1 76 ? 5.469 -4.102 -3.77 1 98.38 76 HIS A O 1
ATOM 600 N N . VAL A 1 77 ? 4.344 -2.381 -4.586 1 98.75 77 VAL A N 1
ATOM 601 C CA . VAL A 1 77 ? 5.184 -1.444 -3.848 1 98.75 77 VAL A CA 1
ATOM 602 C C . VAL A 1 77 ? 4.332 -0.31 -3.287 1 98.75 77 VAL A C 1
ATOM 604 O O . VAL A 1 77 ? 3.477 0.237 -3.99 1 98.75 77 VAL A O 1
ATOM 607 N N . VAL A 1 78 ? 4.527 0.03 -2.057 1 98.81 78 VAL A N 1
ATOM 608 C CA . VAL A 1 78 ? 4.039 1.282 -1.491 1 98.81 78 VAL A CA 1
ATOM 609 C C . VAL A 1 78 ? 5.211 2.098 -0.948 1 98.81 78 VAL A C 1
ATOM 611 O O . VAL A 1 78 ? 6.125 1.546 -0.333 1 98.81 78 VAL A O 1
ATOM 614 N N . VAL A 1 79 ? 5.211 3.383 -1.215 1 98.75 79 VAL A N 1
ATOM 615 C CA . VAL A 1 79 ? 6.172 4.359 -0.714 1 98.75 79 VAL A CA 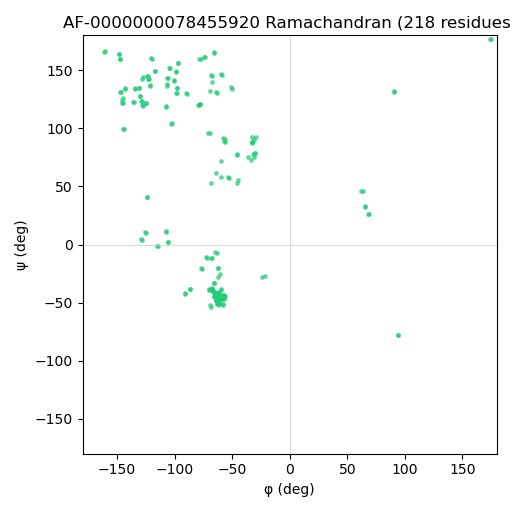1
ATOM 616 C C . VAL A 1 79 ? 5.43 5.539 -0.089 1 98.75 79 VAL A C 1
ATOM 618 O O . VAL A 1 79 ? 4.578 6.156 -0.733 1 98.75 79 VAL A O 1
ATOM 621 N N . GLY A 1 80 ? 5.707 5.836 1.163 1 98.06 80 GLY A N 1
ATOM 622 C CA . GLY A 1 80 ? 5.043 6.988 1.754 1 98.06 80 GLY A CA 1
ATOM 623 C C . GLY A 1 80 ? 5.34 7.156 3.232 1 98.06 80 GLY A C 1
ATOM 624 O O . GLY A 1 80 ? 6.113 6.387 3.807 1 98.06 80 GLY A O 1
ATOM 625 N N . GLU A 1 81 ? 4.77 8.242 3.719 1 95.38 81 GLU A N 1
ATOM 626 C CA . GLU A 1 81 ? 4.895 8.5 5.152 1 95.38 81 GLU A CA 1
ATOM 627 C C . GLU A 1 81 ? 3.574 8.234 5.875 1 95.38 81 GLU A C 1
ATOM 629 O O . GLU A 1 81 ? 2.5 8.508 5.336 1 95.38 81 GLU A O 1
ATOM 634 N N . GLU A 1 82 ? 3.52 7.609 6.98 1 92.38 82 GLU A N 1
ATOM 635 C CA . GLU A 1 82 ? 2.395 7.469 7.898 1 92.38 82 GLU A CA 1
ATOM 636 C C . GLU A 1 82 ? 1.238 6.719 7.242 1 92.38 82 GLU A C 1
ATOM 638 O O . GLU A 1 82 ? 0.086 7.152 7.324 1 92.38 82 GLU A O 1
ATOM 643 N N . PHE A 1 83 ? 1.484 5.691 6.605 1 97.62 83 PHE A N 1
ATOM 644 C CA . PHE A 1 83 ? 0.415 4.84 6.102 1 97.62 83 PHE A CA 1
ATOM 645 C C . PHE A 1 83 ? 0.278 3.582 6.949 1 97.62 83 PHE A C 1
ATOM 647 O O . PHE A 1 83 ? 1.24 3.148 7.586 1 97.62 83 PHE A O 1
ATOM 654 N N . GLY A 1 84 ? -0.89 3.07 6.973 1 98.44 84 GLY A N 1
ATOM 655 C CA . GLY A 1 84 ? -1.162 1.709 7.406 1 98.44 84 GLY A CA 1
ATOM 656 C C . GLY A 1 84 ? -1.318 0.736 6.25 1 98.44 84 GLY A C 1
ATOM 657 O O . GLY A 1 84 ? -1.831 1.101 5.191 1 98.44 84 GLY A O 1
ATOM 658 N N . LEU A 1 85 ? -0.912 -0.447 6.551 1 98.5 85 LEU A N 1
ATOM 659 C CA . LEU A 1 85 ? -0.886 -1.457 5.5 1 98.5 85 LEU A CA 1
ATOM 660 C C . LEU A 1 85 ? -1.234 -2.832 6.059 1 98.5 85 LEU A C 1
ATOM 662 O O . LEU A 1 85 ? -0.652 -3.27 7.051 1 98.5 85 LEU A O 1
ATOM 666 N N . GLN A 1 86 ? -2.205 -3.443 5.461 1 97.81 86 GLN A N 1
ATOM 667 C CA . GLN A 1 86 ? -2.564 -4.824 5.766 1 97.81 86 GLN A CA 1
ATOM 668 C C . GLN A 1 86 ? -2.633 -5.668 4.496 1 97.81 86 GLN A C 1
ATOM 670 O O . GLN A 1 86 ? -3.398 -5.363 3.582 1 97.81 86 GLN A O 1
ATOM 675 N N . LEU A 1 87 ? -1.775 -6.723 4.449 1 95 87 LEU A N 1
ATOM 676 C CA . LEU A 1 87 ? -1.729 -7.508 3.221 1 95 87 LEU A CA 1
ATOM 677 C C . LEU A 1 87 ? -1.426 -8.969 3.52 1 95 87 LEU A C 1
ATOM 679 O O . LEU A 1 87 ? -0.95 -9.297 4.609 1 95 87 LEU A O 1
ATOM 683 N N . SER A 1 88 ? -1.757 -9.789 2.605 1 93.06 88 SER A N 1
ATOM 684 C CA . SER A 1 88 ? -1.312 -11.18 2.531 1 93.06 88 SER A CA 1
ATOM 685 C C . SER A 1 88 ? -0.294 -11.375 1.412 1 93.06 88 SER A C 1
ATOM 687 O O . SER A 1 88 ? -0.593 -11.117 0.243 1 93.06 88 SER A O 1
ATOM 689 N N . HIS A 1 89 ? 0.886 -11.781 1.768 1 92.69 89 HIS A N 1
ATOM 690 C CA . HIS A 1 89 ? 1.951 -11.883 0.776 1 92.69 89 HIS A CA 1
ATOM 691 C C . HIS A 1 89 ? 2.467 -13.312 0.669 1 92.69 89 HIS A C 1
ATOM 693 O O . HIS A 1 89 ? 2.266 -14.117 1.58 1 92.69 89 HIS A O 1
ATOM 699 N N . ASP A 1 90 ? 3.117 -13.641 -0.431 1 94.38 90 ASP A N 1
ATOM 700 C CA . ASP A 1 90 ? 3.834 -14.898 -0.591 1 94.38 90 ASP A CA 1
ATOM 701 C C . ASP A 1 90 ? 5.047 -14.961 0.333 1 94.38 90 ASP A C 1
ATOM 703 O O . ASP A 1 90 ? 5.715 -13.953 0.56 1 94.38 90 ASP A O 1
ATOM 707 N N . PRO A 1 91 ? 5.316 -16.109 0.796 1 95.88 91 PRO A N 1
ATOM 708 C CA . PRO A 1 91 ? 6.496 -16.25 1.656 1 95.88 91 PRO A CA 1
ATOM 709 C C . PRO A 1 91 ? 7.789 -15.82 0.958 1 95.88 91 PRO A C 1
ATOM 711 O O . PRO A 1 91 ? 7.93 -16.016 -0.253 1 95.88 91 PRO A O 1
ATOM 714 N N . GLU A 1 92 ? 8.742 -15.234 1.689 1 97.69 92 GLU A N 1
ATOM 715 C CA . GLU A 1 92 ? 10.109 -14.906 1.274 1 97.69 92 GLU A CA 1
ATOM 716 C C . GLU A 1 92 ? 10.109 -13.789 0.235 1 97.69 92 GLU A C 1
ATOM 718 O O . GLU A 1 92 ? 11.016 -13.711 -0.6 1 97.69 92 GLU A O 1
ATOM 723 N N . THR A 1 93 ? 9.062 -12.93 0.242 1 98.06 93 THR A N 1
ATOM 724 C CA . THR A 1 93 ? 9.023 -11.883 -0.774 1 98.06 93 THR A CA 1
ATOM 725 C C . THR A 1 93 ? 8.812 -10.516 -0.134 1 98.06 93 THR A C 1
ATOM 727 O O . THR A 1 93 ? 8.742 -9.5 -0.833 1 98.06 93 THR A O 1
ATOM 730 N N . LEU A 1 94 ? 8.773 -10.453 1.107 1 98.62 94 LEU A N 1
ATOM 731 C CA . LEU A 1 94 ? 8.406 -9.211 1.771 1 98.62 94 LEU A CA 1
ATOM 732 C C . LEU A 1 94 ? 9.648 -8.445 2.215 1 98.62 94 LEU A C 1
ATOM 734 O O . LEU A 1 94 ? 10.578 -9.031 2.779 1 98.62 94 LEU A O 1
ATOM 738 N N . LEU A 1 95 ? 9.672 -7.148 1.969 1 98.88 95 LEU A N 1
ATOM 739 C CA . LEU A 1 95 ? 10.617 -6.191 2.533 1 98.88 95 LEU A CA 1
ATOM 740 C C . LEU A 1 95 ? 9.906 -4.926 2.992 1 98.88 95 LEU A C 1
ATOM 742 O O . LEU A 1 95 ? 9.172 -4.305 2.217 1 98.88 95 LEU A O 1
ATOM 746 N N . TYR A 1 96 ? 10.039 -4.594 4.234 1 98.75 96 TYR A N 1
ATOM 747 C CA . TYR A 1 96 ? 9.516 -3.369 4.828 1 98.75 96 TYR A CA 1
ATOM 748 C C . TYR A 1 96 ? 10.625 -2.58 5.516 1 98.75 96 TYR A C 1
ATOM 750 O O . TYR A 1 96 ? 11.297 -3.098 6.406 1 98.75 96 TYR A O 1
ATOM 758 N N . LEU A 1 97 ? 10.852 -1.355 5.113 1 98.38 97 LEU A N 1
ATOM 759 C CA . LEU A 1 97 ? 11.945 -0.572 5.676 1 98.38 97 LEU A CA 1
ATOM 760 C C . LEU A 1 97 ? 11.594 0.912 5.703 1 98.38 97 LEU A C 1
ATOM 762 O O . LEU A 1 97 ? 10.609 1.332 5.09 1 98.38 97 LEU A O 1
ATOM 766 N N . PHE A 1 98 ? 12.352 1.646 6.477 1 97.31 98 PHE A N 1
ATOM 767 C CA . PHE A 1 98 ? 12.328 3.104 6.457 1 97.31 98 PHE A CA 1
ATOM 768 C C . PHE A 1 98 ? 13.57 3.654 5.77 1 97.31 98 PHE A C 1
ATOM 770 O O . PHE A 1 98 ? 14.664 3.098 5.906 1 97.31 98 PHE A O 1
ATOM 777 N N . PHE A 1 99 ? 13.312 4.719 5.066 1 95.31 99 PHE A N 1
ATOM 778 C CA . PHE A 1 99 ? 14.398 5.418 4.387 1 95.31 99 PHE A CA 1
ATOM 779 C C . PHE A 1 99 ? 14.289 6.926 4.602 1 95.31 99 PHE A C 1
ATOM 781 O O . PHE A 1 99 ? 13.211 7.5 4.469 1 95.31 99 PHE A O 1
ATOM 788 N N . GLY A 1 100 ? 15.469 7.551 4.941 1 88.56 100 GLY A N 1
ATOM 789 C CA . GLY A 1 100 ? 15.492 8.992 5.129 1 88.56 100 GLY A CA 1
ATOM 790 C C . GLY A 1 100 ? 14.664 9.453 6.312 1 88.56 100 GLY A C 1
ATOM 791 O O . GLY A 1 100 ? 14 10.484 6.25 1 88.56 100 GLY A O 1
ATOM 792 N N . GLY A 1 101 ? 14.625 8.656 7.289 1 87.75 101 GLY A N 1
ATOM 793 C CA . GLY A 1 101 ? 13.906 9 8.5 1 87.75 101 GLY A CA 1
ATOM 794 C C . GLY A 1 101 ? 12.484 8.469 8.523 1 87.75 101 GLY A C 1
ATOM 795 O O . GLY A 1 101 ? 12.234 7.383 9.039 1 87.75 101 GLY A O 1
ATOM 796 N N . ASN A 1 102 ? 11.586 9.219 7.738 1 91.19 102 ASN A N 1
ATOM 797 C CA . ASN A 1 102 ? 10.188 8.867 7.984 1 91.19 102 ASN A CA 1
ATOM 798 C C . ASN A 1 102 ? 9.539 8.25 6.754 1 91.19 102 ASN A C 1
ATOM 800 O O . ASN A 1 102 ? 8.367 7.859 6.793 1 91.19 102 ASN A O 1
ATOM 804 N N . LEU A 1 103 ? 10.312 8.164 5.727 1 96.62 103 LEU A N 1
ATOM 805 C CA . LEU A 1 103 ? 9.734 7.543 4.539 1 96.62 103 LEU A CA 1
ATOM 806 C C . LEU A 1 103 ? 9.711 6.027 4.672 1 96.62 103 LEU A C 1
ATOM 808 O O . LEU A 1 103 ? 10.758 5.391 4.824 1 96.62 103 LEU A O 1
ATOM 812 N N . ALA A 1 104 ? 8.508 5.422 4.598 1 97.94 104 ALA A N 1
ATOM 813 C CA . ALA A 1 104 ? 8.32 3.977 4.691 1 97.94 104 ALA A CA 1
ATOM 814 C C . ALA A 1 104 ? 8.141 3.357 3.309 1 97.94 104 ALA A C 1
ATOM 816 O O . ALA A 1 104 ? 7.477 3.939 2.443 1 97.94 104 ALA A O 1
ATOM 817 N N . ILE A 1 105 ? 8.742 2.143 3.096 1 98.69 105 ILE A N 1
ATOM 818 C CA . ILE A 1 105 ? 8.602 1.385 1.857 1 98.69 105 ILE A CA 1
ATOM 819 C C . ILE A 1 105 ? 8.234 -0.063 2.176 1 98.69 105 ILE A C 1
ATOM 821 O O . ILE A 1 105 ? 8.82 -0.672 3.078 1 98.69 105 ILE A O 1
ATOM 825 N N . CYS A 1 106 ? 7.293 -0.536 1.446 1 98.75 106 CYS A N 1
ATOM 826 C CA . CYS A 1 106 ? 6.977 -1.959 1.491 1 98.75 106 CYS A CA 1
ATOM 827 C C . CYS A 1 106 ? 6.906 -2.547 0.087 1 98.75 106 CYS A C 1
ATOM 829 O O . CYS A 1 106 ? 6.285 -1.965 -0.804 1 98.75 106 CYS A O 1
ATOM 831 N N . VAL A 1 107 ? 7.621 -3.609 -0.153 1 98.75 107 VAL A N 1
ATOM 832 C CA . VAL A 1 107 ? 7.535 -4.375 -1.394 1 98.75 107 VAL A CA 1
ATOM 833 C C . VAL A 1 107 ? 7.172 -5.824 -1.082 1 98.75 107 VAL A C 1
ATOM 835 O O . VAL A 1 107 ? 7.613 -6.379 -0.072 1 98.75 107 VAL A O 1
ATOM 838 N N . TRP A 1 108 ? 6.34 -6.398 -1.969 1 98.31 108 TRP A N 1
ATOM 839 C CA . TRP A 1 108 ? 5.914 -7.777 -1.75 1 98.31 108 TRP A CA 1
ATOM 840 C C . TRP A 1 108 ? 5.383 -8.391 -3.039 1 98.31 108 TRP A C 1
ATOM 842 O O . TRP A 1 108 ? 5.219 -7.699 -4.047 1 98.31 108 TRP A O 1
ATOM 852 N N . LYS A 1 109 ? 5.262 -9.641 -2.988 1 96.75 109 LYS A N 1
ATOM 853 C CA . LYS A 1 109 ? 4.508 -10.367 -4.004 1 96.75 109 LYS A CA 1
ATOM 854 C C . LYS A 1 109 ? 3.293 -11.062 -3.395 1 96.75 109 LYS A C 1
ATOM 856 O O . LYS A 1 109 ? 3.279 -11.367 -2.199 1 96.75 109 LYS A O 1
ATOM 861 N N . CYS A 1 110 ? 2.27 -11.172 -4.242 1 91.94 110 CYS A N 1
ATOM 862 C CA . CYS A 1 110 ? 1.078 -11.93 -3.871 1 91.94 110 CYS A CA 1
ATOM 863 C C . CYS A 1 110 ? 0.743 -12.969 -4.93 1 91.94 110 CYS A C 1
ATOM 865 O O . CYS A 1 110 ? 1.02 -12.766 -6.113 1 91.94 110 CYS A O 1
ATOM 867 N N . THR A 1 111 ? 0.245 -14.148 -4.469 1 79.19 111 THR A N 1
ATOM 868 C CA . THR A 1 111 ? -0.284 -15.141 -5.402 1 79.19 111 THR A CA 1
ATOM 869 C C . THR A 1 111 ? -1.809 -15.172 -5.348 1 79.19 111 THR A C 1
ATOM 871 O O . THR A 1 111 ? -2.404 -14.875 -4.312 1 79.19 111 THR A O 1
ATOM 874 N N . MET B 1 1 ? 6.602 36.812 50.031 1 29.2 1 MET B N 1
ATOM 875 C CA . MET B 1 1 ? 5.684 35.688 49.844 1 29.2 1 MET B CA 1
ATOM 876 C C . MET B 1 1 ? 5.457 35.406 48.344 1 29.2 1 MET B C 1
ATOM 878 O O . MET B 1 1 ? 5.031 36.281 47.625 1 29.2 1 MET B O 1
ATOM 882 N N . PRO B 1 2 ? 6.215 34.438 47.656 1 30.62 2 PRO B N 1
ATOM 883 C CA . PRO B 1 2 ? 6.492 34.344 46.219 1 30.62 2 PRO B CA 1
ATOM 884 C C . PRO B 1 2 ? 5.246 34.031 45.406 1 30.62 2 PRO B C 1
ATOM 886 O O . PRO B 1 2 ? 4.285 33.438 45.938 1 30.62 2 PRO B O 1
ATOM 889 N N . PHE B 1 3 ? 4.93 34.625 44.125 1 30.58 3 PHE B N 1
ATOM 890 C CA . PHE B 1 3 ? 3.957 34.812 43.062 1 30.58 3 PHE B CA 1
ATOM 891 C C . PHE B 1 3 ? 3.73 33.5 42.312 1 30.58 3 PHE B C 1
ATOM 893 O O . PHE B 1 3 ? 4.531 33.125 41.469 1 30.58 3 PHE B O 1
ATOM 900 N N . VAL B 1 4 ? 3.389 32.312 42.938 1 32.78 4 VAL B N 1
ATOM 901 C CA . VAL B 1 4 ? 3.299 31.031 42.219 1 32.78 4 VAL B CA 1
ATOM 902 C C . VAL B 1 4 ? 2.18 31.094 41.188 1 32.78 4 VAL B C 1
ATOM 904 O O . VAL B 1 4 ? 1 31.141 41.531 1 32.78 4 VAL B O 1
ATOM 907 N N . SER B 1 5 ? 2.178 31.969 40.156 1 31.78 5 SER B N 1
ATOM 908 C CA . SER B 1 5 ? 1.16 32.062 39.125 1 31.78 5 SER B CA 1
ATOM 909 C C . SER B 1 5 ? 0.998 30.719 38.375 1 31.78 5 SER B C 1
ATOM 911 O O . SER B 1 5 ? 1.963 30.188 37.844 1 31.78 5 SER B O 1
ATOM 913 N N . SER B 1 6 ? 0.101 29.797 38.781 1 33.78 6 SER B N 1
ATOM 914 C CA . SER B 1 6 ? -0.388 28.547 38.25 1 33.78 6 SER B CA 1
ATOM 915 C C . SER B 1 6 ? -0.887 28.719 36.812 1 33.78 6 SER B C 1
ATOM 917 O O . SER B 1 6 ? -1.98 29.25 36.594 1 33.78 6 SER B O 1
ATOM 919 N N . SER B 1 7 ? -0.104 29.188 35.844 1 34.19 7 SER B N 1
ATOM 920 C CA . SER B 1 7 ? -0.597 29.297 34.469 1 34.19 7 SER B CA 1
ATOM 921 C C . SER B 1 7 ? -1.074 27.938 33.969 1 34.19 7 SER B C 1
ATOM 923 O O . SER B 1 7 ? -0.304 26.969 33.906 1 34.19 7 SER B O 1
ATOM 925 N N . ASP B 1 8 ? -2.322 27.562 34.156 1 34.62 8 ASP B N 1
ATOM 926 C CA . ASP B 1 8 ? -3.146 26.5 33.562 1 34.62 8 ASP B CA 1
ATOM 927 C C . ASP B 1 8 ? -2.98 26.453 32.031 1 34.62 8 ASP B C 1
ATOM 929 O O . ASP B 1 8 ? -3.434 27.344 31.328 1 34.62 8 ASP B O 1
ATOM 933 N N . SER B 1 9 ? -1.796 26.328 31.484 1 37.03 9 SER B N 1
ATOM 934 C CA . SER B 1 9 ? -1.618 26.109 30.062 1 37.03 9 SER B CA 1
ATOM 935 C C . SER B 1 9 ? -2.559 25.031 29.531 1 37.03 9 SER B C 1
ATOM 937 O O . SER B 1 9 ? -2.467 23.875 29.938 1 37.03 9 SER B O 1
ATOM 939 N N . GLY B 1 10 ? -3.869 25.328 29.312 1 34.12 10 GLY B N 1
ATOM 940 C CA . GLY B 1 10 ? -4.879 24.578 28.578 1 34.12 10 GLY B CA 1
ATOM 941 C C . GLY B 1 10 ? -4.316 23.812 27.406 1 34.12 10 GLY B C 1
ATOM 942 O O . GLY B 1 10 ? -3.598 24.375 26.578 1 34.12 10 GLY B O 1
ATOM 943 N N . GLN B 1 11 ? -3.941 22.594 27.562 1 36.34 11 GLN B N 1
ATOM 944 C CA . GLN B 1 11 ? -3.623 21.578 26.562 1 36.34 11 GLN B CA 1
ATOM 945 C C . GLN B 1 11 ? -4.535 21.688 25.344 1 36.34 11 GLN B C 1
ATOM 947 O O . GLN B 1 11 ? -5.75 21.5 25.453 1 36.34 11 GLN B O 1
ATOM 952 N N . GLY B 1 12 ? -4.367 22.688 24.406 1 34 12 GLY B N 1
ATOM 953 C CA . GLY B 1 12 ? -4.992 22.844 23.109 1 34 12 GLY B CA 1
ATOM 954 C C . GLY B 1 12 ? -5.34 21.531 22.438 1 34 12 GLY B C 1
ATOM 955 O O . GLY B 1 12 ? -4.457 20.719 22.172 1 34 12 GLY B O 1
ATOM 956 N N . THR B 1 13 ? -6.488 20.859 22.859 1 38.53 13 THR B N 1
ATOM 957 C CA . THR B 1 13 ? -7.203 19.875 22.062 1 38.53 13 THR B CA 1
ATOM 958 C C . THR B 1 13 ? -7.082 20.188 20.562 1 38.53 13 THR B C 1
ATOM 960 O O . THR B 1 13 ? -7.324 21.312 20.141 1 38.53 13 THR B O 1
ATOM 963 N N . SER B 1 14 ? -6.133 19.703 19.891 1 39.72 14 SER B N 1
ATOM 964 C CA . SER B 1 14 ? -5.906 19.906 18.469 1 39.72 14 SER B CA 1
ATOM 965 C C . SER B 1 14 ? -7.227 20.047 17.703 1 39.72 14 SER B C 1
ATOM 967 O O . SER B 1 14 ? -8.117 19.203 17.844 1 39.72 14 SER B O 1
ATOM 969 N N . LYS B 1 15 ? -7.84 21.25 17.547 1 40.75 15 LYS B N 1
ATOM 970 C CA . LYS B 1 15 ? -8.898 21.766 16.688 1 40.75 15 LYS B CA 1
ATOM 971 C C . LYS B 1 15 ? -9.047 20.906 15.438 1 40.75 15 LYS B C 1
ATOM 973 O O . LYS B 1 15 ? -9.984 21.094 14.648 1 40.75 15 LYS B O 1
ATOM 978 N N . GLU B 1 16 ? -7.969 20.25 15.031 1 42.62 16 GLU B N 1
ATOM 979 C CA . GLU B 1 16 ? -8.133 19.484 13.805 1 42.62 16 GLU B CA 1
ATOM 980 C C . GLU B 1 16 ? -9.18 18.391 13.969 1 42.62 16 GLU B C 1
ATOM 982 O O . GLU B 1 16 ? -9.82 17.969 13 1 42.62 16 GLU B O 1
ATOM 987 N N . GLY B 1 17 ? -9.383 17.875 15.188 1 40.59 17 GLY B N 1
ATOM 988 C CA . GLY B 1 17 ? -10.383 16.844 15.391 1 40.59 17 GLY B CA 1
ATOM 989 C C . GLY B 1 17 ? -11.805 17.359 15.219 1 40.59 17 GLY B C 1
ATOM 990 O O . GLY B 1 17 ? -12.688 16.609 14.797 1 40.59 17 GLY B O 1
ATOM 991 N N . ALA B 1 18 ? -12.133 18.391 15.938 1 41.88 18 ALA B N 1
ATOM 992 C CA . ALA B 1 18 ? -13.508 18.875 15.992 1 41.88 18 ALA B CA 1
ATOM 993 C C . ALA B 1 18 ? -14 19.297 14.609 1 41.88 18 ALA B C 1
ATOM 995 O O . ALA B 1 18 ? -15.156 19.078 14.258 1 41.88 18 ALA B O 1
ATOM 996 N N . PHE B 1 19 ? -13.227 20.109 13.938 1 47.25 19 PHE B N 1
ATOM 997 C CA . PHE B 1 19 ? -13.695 20.609 12.641 1 47.25 19 PHE B CA 1
ATOM 998 C C . PHE B 1 19 ? -13.75 19.484 11.617 1 47.25 19 PHE B C 1
ATOM 1000 O O . PHE B 1 19 ? -14.188 19.688 10.484 1 47.25 19 PHE B O 1
ATOM 1007 N N . LYS B 1 20 ? -13.203 18.406 11.938 1 46.75 20 LYS B N 1
ATOM 1008 C CA . LYS B 1 20 ? -13.195 17.281 11.008 1 46.75 20 LYS B CA 1
ATOM 1009 C C . LYS B 1 20 ? -14.578 16.641 10.883 1 46.75 20 LYS B C 1
ATOM 1011 O O . LYS B 1 20 ? -14.727 15.57 10.305 1 46.75 20 LYS B O 1
ATOM 1016 N N . ARG B 1 21 ? -15.492 17.031 11.766 1 46.97 21 ARG B N 1
ATOM 1017 C CA . ARG B 1 21 ? -16.812 16.453 11.555 1 46.97 21 ARG B CA 1
ATOM 1018 C C . ARG B 1 21 ? -17.406 16.922 10.227 1 46.97 21 ARG B C 1
ATOM 1020 O O . ARG B 1 21 ? -18.625 16.906 10.047 1 46.97 21 ARG B O 1
ATOM 1027 N N . LEU B 1 22 ? -16.703 17.812 9.633 1 50.12 22 LEU B N 1
ATOM 1028 C CA . LEU B 1 22 ? -17.281 18.203 8.359 1 50.12 22 LEU B CA 1
ATOM 1029 C C . LEU B 1 22 ? -17.609 16.969 7.512 1 50.12 22 LEU B C 1
ATOM 1031 O O . LEU B 1 22 ? -16.875 15.984 7.547 1 50.12 22 LEU B O 1
ATOM 1035 N N . PHE B 1 23 ? -18.812 16.953 6.934 1 60.34 23 PHE B N 1
ATOM 1036 C CA . PHE B 1 23 ? -19.328 15.953 6.012 1 60.34 23 PHE B CA 1
ATOM 1037 C C . PHE B 1 23 ? -18.203 15.359 5.176 1 60.34 23 PHE B C 1
ATOM 1039 O O . PHE B 1 23 ? -17.688 16 4.262 1 60.34 23 PHE B O 1
ATOM 1046 N N . THR B 1 24 ? -17.391 14.469 5.781 1 75.62 24 THR B N 1
ATOM 1047 C CA . THR B 1 24 ? -16.312 13.844 5.031 1 75.62 24 THR B CA 1
ATOM 1048 C C . THR B 1 24 ? -16.875 12.875 3.988 1 75.62 24 THR B C 1
ATOM 1050 O O . THR B 1 24 ? -17.578 11.922 4.332 1 75.62 24 THR B O 1
ATOM 1053 N N . TYR B 1 25 ? -17 13.359 2.801 1 86.44 25 TYR B N 1
ATOM 1054 C CA . TYR B 1 25 ? -17.484 12.555 1.687 1 86.44 25 TYR B CA 1
ATOM 1055 C C . TYR B 1 25 ? -16.344 11.844 0.982 1 86.44 25 TYR B C 1
ATOM 1057 O O . TYR B 1 25 ? -15.305 12.453 0.702 1 86.44 25 TYR B O 1
ATOM 1065 N N . PRO B 1 26 ? -16.609 10.523 0.841 1 95.31 26 PRO B N 1
ATOM 1066 C CA . PRO B 1 26 ? -15.609 9.797 0.051 1 95.31 26 PRO B CA 1
ATOM 1067 C C . PRO B 1 26 ? -15.531 10.289 -1.392 1 95.31 26 PRO B C 1
ATOM 1069 O O . PRO B 1 26 ? -16.562 10.602 -2 1 95.31 26 PRO B O 1
ATOM 1072 N N . LEU B 1 27 ? -14.375 10.578 -1.882 1 96.44 27 LEU B N 1
ATOM 1073 C CA . LEU B 1 27 ? -14.109 10.867 -3.285 1 96.44 27 LEU B CA 1
ATOM 1074 C C . LEU B 1 27 ? -13.469 9.672 -3.975 1 96.44 27 LEU B C 1
ATOM 1076 O O . LEU B 1 27 ? -12.266 9.43 -3.826 1 96.44 27 LEU B O 1
ATOM 1080 N N . VAL B 1 28 ? -14.281 8.977 -4.773 1 97.94 28 VAL B N 1
ATOM 1081 C CA . VAL B 1 28 ? -13.781 7.797 -5.469 1 97.94 28 VAL B CA 1
ATOM 1082 C C . VAL B 1 28 ? -12.984 8.227 -6.699 1 97.94 28 VAL B C 1
ATOM 1084 O O . VAL B 1 28 ? -13.508 8.906 -7.582 1 97.94 28 VAL B O 1
ATOM 1087 N N . ARG B 1 29 ? -11.766 7.824 -6.648 1 97.88 29 ARG B N 1
ATOM 1088 C CA . ARG B 1 29 ? -10.922 8.117 -7.805 1 97.88 29 ARG B CA 1
ATOM 1089 C C . ARG B 1 29 ? -10.969 6.98 -8.82 1 97.88 29 ARG B C 1
ATOM 1091 O O . ARG B 1 29 ? -10.984 7.223 -10.031 1 97.88 29 ARG B O 1
ATOM 1098 N N . ARG B 1 30 ? -10.922 5.73 -8.367 1 98.25 30 ARG B N 1
ATOM 1099 C CA . ARG B 1 30 ? -10.984 4.559 -9.242 1 98.25 30 ARG B CA 1
ATOM 1100 C C . ARG B 1 30 ? -11.703 3.404 -8.555 1 98.25 30 ARG B C 1
ATOM 1102 O O . ARG B 1 30 ? -11.469 3.131 -7.371 1 98.25 30 ARG B O 1
ATOM 1109 N N . CYS B 1 31 ? -12.625 2.842 -9.289 1 98.69 31 CYS B N 1
ATOM 1110 C CA . CYS B 1 31 ? -13.258 1.59 -8.891 1 98.69 31 CYS B CA 1
ATOM 1111 C C . CYS B 1 31 ? -13.578 0.729 -10.102 1 98.69 31 CYS B C 1
ATOM 1113 O O . CYS B 1 31 ? -14.305 1.159 -11 1 98.69 31 CYS B O 1
ATOM 1115 N N . ASP B 1 32 ? -13.055 -0.481 -10.156 1 98.44 32 ASP B N 1
ATOM 1116 C CA . ASP B 1 32 ? -13.414 -1.339 -11.273 1 98.44 32 ASP B CA 1
ATOM 1117 C C . ASP B 1 32 ? -14.344 -2.467 -10.828 1 98.44 32 ASP B C 1
ATOM 1119 O O . ASP B 1 32 ? -14.562 -3.43 -11.57 1 98.44 32 ASP B O 1
ATOM 1123 N N . MET B 1 33 ? -14.844 -2.389 -9.641 1 98.25 33 MET B N 1
ATOM 1124 C CA . MET B 1 33 ? -15.867 -3.295 -9.117 1 98.25 33 MET B CA 1
ATOM 1125 C C . MET B 1 33 ? -17.234 -2.988 -9.734 1 98.25 33 MET B C 1
ATOM 1127 O O . MET B 1 33 ? -17.422 -1.929 -10.328 1 98.25 33 MET B O 1
ATOM 1131 N N . ASP B 1 34 ? -18.078 -3.934 -9.625 1 97.94 34 ASP B N 1
ATOM 1132 C CA . ASP B 1 34 ? -19.422 -3.584 -10.031 1 97.94 34 ASP B CA 1
ATOM 1133 C C . ASP B 1 34 ? -20.031 -2.535 -9.094 1 97.94 34 ASP B C 1
ATOM 1135 O O . ASP B 1 34 ? -19.531 -2.33 -7.984 1 97.94 34 ASP B O 1
ATOM 1139 N N . GLU B 1 35 ? -21.094 -1.932 -9.508 1 97.94 35 GLU B N 1
ATOM 1140 C CA . GLU B 1 35 ? -21.641 -0.765 -8.82 1 97.94 35 GLU B CA 1
ATOM 1141 C C . GLU B 1 35 ? -22.062 -1.104 -7.395 1 97.94 35 GLU B C 1
ATOM 1143 O O . GLU B 1 35 ? -21.766 -0.349 -6.465 1 97.94 35 GLU B O 1
ATOM 1148 N N . GLU B 1 36 ? -22.766 -2.068 -7.258 1 98.06 36 GLU B N 1
ATOM 1149 C CA . GLU B 1 36 ? -23.266 -2.445 -5.941 1 98.06 36 GLU B CA 1
ATOM 1150 C C . GLU B 1 36 ? -22.125 -2.717 -4.969 1 98.06 36 GLU B C 1
ATOM 1152 O O . GLU B 1 36 ? -22.141 -2.232 -3.834 1 98.06 36 GLU B O 1
ATOM 1157 N N . MET B 1 37 ? -21.156 -3.479 -5.391 1 98.31 37 MET B N 1
ATOM 1158 C CA . MET B 1 37 ? -20.016 -3.775 -4.535 1 98.31 37 MET B CA 1
ATOM 1159 C C . MET B 1 37 ? -19.219 -2.51 -4.227 1 98.31 37 MET B C 1
ATOM 1161 O O . MET B 1 37 ? -18.781 -2.312 -3.092 1 98.31 37 MET B O 1
ATOM 1165 N N . CYS B 1 38 ? -19.047 -1.704 -5.203 1 98.69 38 CYS B N 1
ATOM 1166 C CA . CYS B 1 38 ? -18.297 -0.47 -5.012 1 98.69 38 CYS B CA 1
ATOM 1167 C C . CYS B 1 38 ? -18.938 0.4 -3.938 1 98.69 38 CYS B C 1
ATOM 1169 O O . CYS B 1 38 ? -18.25 0.901 -3.047 1 98.69 38 CYS B O 1
ATOM 1171 N N . LYS B 1 39 ? -20.219 0.52 -3.975 1 98.31 39 LYS B N 1
ATOM 1172 C CA . LYS B 1 39 ? -20.953 1.312 -2.988 1 98.31 39 LYS B CA 1
ATOM 1173 C C . LYS B 1 39 ? -20.75 0.749 -1.582 1 98.31 39 LYS B C 1
ATOM 1175 O O . LYS B 1 39 ? -20.516 1.499 -0.634 1 98.31 39 LYS B O 1
ATOM 1180 N N . GLU B 1 40 ? -20.906 -0.493 -1.522 1 98.56 40 GLU B N 1
ATOM 1181 C CA . GLU B 1 40 ? -20.75 -1.131 -0.218 1 98.56 40 GLU B CA 1
ATOM 1182 C C . GLU B 1 40 ? -19.312 -0.994 0.295 1 98.56 40 GLU B C 1
ATOM 1184 O O . GLU B 1 40 ? -19.109 -0.709 1.476 1 98.56 40 GLU B O 1
ATOM 1189 N N . ALA B 1 41 ? -18.312 -1.226 -0.565 1 98.81 41 ALA B N 1
ATOM 1190 C CA . ALA B 1 41 ? -16.906 -1.105 -0.186 1 98.81 41 ALA B CA 1
ATOM 1191 C C . ALA B 1 41 ? -16.594 0.309 0.287 1 98.81 41 ALA B C 1
ATOM 1193 O O . ALA B 1 41 ? -15.867 0.493 1.269 1 98.81 41 ALA B O 1
ATOM 1194 N N . VAL B 1 42 ? -17.125 1.242 -0.322 1 98.69 42 VAL B N 1
ATOM 1195 C CA . VAL B 1 42 ? -16.938 2.637 0.056 1 98.69 42 VAL B CA 1
ATOM 1196 C C . VAL B 1 42 ? -17.469 2.873 1.468 1 98.69 42 VAL B C 1
ATOM 1198 O O . VAL B 1 42 ? -16.812 3.539 2.279 1 98.69 42 VAL B O 1
ATOM 1201 N N . LYS B 1 43 ? -18.609 2.348 1.734 1 98.19 43 LYS B N 1
ATOM 1202 C CA . LYS B 1 43 ? -19.188 2.486 3.066 1 98.19 43 LYS B CA 1
ATOM 1203 C C . LYS B 1 43 ? -18.312 1.814 4.121 1 98.19 43 LYS B C 1
ATOM 1205 O O . LYS B 1 43 ? -18.109 2.361 5.207 1 98.19 43 LYS B O 1
ATOM 1210 N N . ILE B 1 44 ? -17.859 0.652 3.789 1 98.69 44 ILE B N 1
ATOM 1211 C CA . ILE B 1 44 ? -16.984 -0.087 4.691 1 98.69 44 ILE B CA 1
ATOM 1212 C C . ILE B 1 44 ? -15.75 0.75 5.016 1 98.69 44 ILE B C 1
ATOM 1214 O O . ILE B 1 44 ? -15.375 0.893 6.184 1 98.69 44 ILE B O 1
ATOM 1218 N N . VAL B 1 45 ? -15.133 1.345 3.992 1 98.62 45 VAL B N 1
ATOM 1219 C CA . VAL B 1 45 ? -13.93 2.15 4.141 1 98.62 45 VAL B CA 1
ATOM 1220 C C . VAL B 1 45 ? -14.234 3.383 4.988 1 98.62 45 VAL B C 1
ATOM 1222 O O . VAL B 1 45 ? -13.508 3.686 5.941 1 98.62 45 VAL B O 1
ATOM 1225 N N . ALA B 1 46 ? -15.297 4.051 4.668 1 97.44 46 ALA B N 1
ATOM 1226 C CA . ALA B 1 46 ? -15.648 5.277 5.379 1 97.44 46 ALA B CA 1
ATOM 1227 C C . ALA B 1 46 ? -15.867 5.008 6.863 1 97.44 46 ALA B C 1
ATOM 1229 O O . ALA B 1 46 ? -15.344 5.734 7.715 1 97.44 46 ALA B O 1
ATOM 1230 N N . ARG B 1 47 ? -16.562 3.959 7.145 1 97.25 47 ARG B N 1
ATOM 1231 C CA . ARG B 1 47 ? -16.844 3.604 8.531 1 97.25 47 ARG B CA 1
ATOM 1232 C C . ARG B 1 47 ? -15.57 3.268 9.289 1 97.25 47 ARG B C 1
ATOM 1234 O O . ARG B 1 47 ? -15.375 3.719 10.422 1 97.25 47 ARG B O 1
ATOM 1241 N N . ALA B 1 48 ? -14.734 2.457 8.727 1 98.19 48 ALA B N 1
ATOM 1242 C CA . ALA B 1 48 ? -13.484 2.053 9.367 1 98.19 48 ALA B CA 1
ATOM 1243 C C . ALA B 1 48 ? -12.578 3.256 9.617 1 98.19 48 ALA B C 1
ATOM 1245 O O . ALA B 1 48 ? -11.953 3.363 10.672 1 98.19 48 ALA B O 1
ATOM 1246 N N . CYS B 1 49 ? -12.5 4.164 8.656 1 96.94 49 CYS B N 1
ATOM 1247 C CA . CYS B 1 49 ? -11.656 5.352 8.805 1 96.94 49 CYS B CA 1
ATOM 1248 C C . CYS B 1 49 ? -12.195 6.27 9.891 1 96.94 49 CYS B C 1
ATOM 1250 O O . CYS B 1 49 ? -11.422 6.863 10.648 1 96.94 49 CYS B O 1
ATOM 1252 N N . GLU B 1 50 ? -13.5 6.363 9.961 1 95.75 50 GLU B N 1
ATOM 1253 C CA . GLU B 1 50 ? -14.109 7.18 11 1 95.75 50 GLU B CA 1
ATOM 1254 C C . GLU B 1 50 ? -13.828 6.609 12.391 1 95.75 50 GLU B C 1
ATOM 1256 O O . GLU B 1 50 ? -13.477 7.348 13.305 1 95.75 50 GLU B O 1
ATOM 1261 N N . ARG B 1 51 ? -13.922 5.371 12.5 1 97.06 51 ARG B N 1
ATOM 1262 C CA . ARG B 1 51 ? -13.773 4.711 13.789 1 97.06 51 ARG B CA 1
ATOM 1263 C C . ARG B 1 51 ? -12.305 4.637 14.203 1 97.06 51 ARG B C 1
ATOM 1265 O O . ARG B 1 51 ? -12 4.43 15.383 1 97.06 51 ARG B O 1
ATOM 1272 N N . ASN B 1 52 ? -11.406 4.754 13.25 1 97.25 52 ASN B N 1
ATOM 1273 C CA . ASN B 1 52 ? -9.969 4.664 13.484 1 97.25 52 ASN B CA 1
ATOM 1274 C C . ASN B 1 52 ? -9.242 5.914 12.992 1 97.25 52 ASN B C 1
ATOM 1276 O O . ASN B 1 52 ? -8.18 5.816 12.383 1 97.25 52 ASN B O 1
ATOM 1280 N N . SER B 1 53 ? -9.766 7 13.195 1 93.56 53 SER B N 1
ATOM 1281 C CA . SER B 1 53 ? -9.328 8.25 12.578 1 93.56 53 SER B CA 1
ATOM 1282 C C . SER B 1 53 ? -7.902 8.602 12.984 1 93.56 53 SER B C 1
ATOM 1284 O O . SER B 1 53 ? -7.223 9.352 12.281 1 93.56 53 SER B O 1
ATOM 1286 N N . GLU B 1 54 ? -7.406 8.078 14.031 1 94.75 54 GLU B N 1
ATOM 1287 C CA . GLU B 1 54 ? -6.078 8.453 14.508 1 94.75 54 GLU B CA 1
ATOM 1288 C C . GLU B 1 54 ? -5.059 7.352 14.234 1 94.75 54 GLU B C 1
ATOM 1290 O O . GLU B 1 54 ? -3.906 7.445 14.656 1 94.75 54 GLU B O 1
ATOM 1295 N N . ASN B 1 55 ? -5.484 6.348 13.633 1 97.69 55 ASN B N 1
ATOM 1296 C CA . ASN B 1 55 ? -4.609 5.195 13.43 1 97.69 55 ASN B CA 1
ATOM 1297 C C . ASN B 1 55 ? -4.863 4.523 12.086 1 97.69 55 ASN B C 1
ATOM 1299 O O . ASN B 1 55 ? -5.762 3.689 11.969 1 97.69 55 ASN B O 1
ATOM 1303 N N . ASN B 1 56 ? -4.039 4.836 11.141 1 97.94 56 ASN B N 1
ATOM 1304 C CA . ASN B 1 56 ? -4.191 4.332 9.781 1 97.94 56 ASN B CA 1
ATOM 1305 C C . ASN B 1 56 ? -4 2.82 9.711 1 97.94 56 ASN B C 1
ATOM 1307 O O . ASN B 1 56 ? -4.652 2.143 8.914 1 97.94 56 ASN B O 1
ATOM 1311 N N . GLN B 1 57 ? -3.15 2.32 10.555 1 98.31 57 GLN B N 1
ATOM 1312 C CA . GLN B 1 57 ? -2.934 0.877 10.594 1 98.31 57 GLN B CA 1
ATOM 1313 C C . GLN B 1 57 ? -4.184 0.145 11.07 1 98.31 57 GLN B C 1
ATOM 1315 O O . GLN B 1 57 ? -4.57 -0.874 10.5 1 98.31 57 GLN B O 1
ATOM 1320 N N . SER B 1 58 ? -4.801 0.669 12.016 1 98.69 58 SER B N 1
ATOM 1321 C CA . SER B 1 58 ? -6.031 0.071 12.531 1 98.69 58 SER B CA 1
ATOM 1322 C C . SER B 1 58 ? -7.16 0.167 11.508 1 98.69 58 SER B C 1
ATOM 1324 O O . SER B 1 58 ? -7.941 -0.773 11.352 1 98.69 58 SER B O 1
ATOM 1326 N N . ALA B 1 59 ? -7.199 1.293 10.836 1 98.62 59 ALA B N 1
ATOM 1327 C CA . ALA B 1 59 ? -8.195 1.439 9.781 1 98.62 59 ALA B CA 1
ATOM 1328 C C . ALA B 1 59 ? -7.98 0.4 8.68 1 98.62 59 ALA B C 1
ATOM 1330 O O . ALA B 1 59 ? -8.93 -0.279 8.273 1 98.62 59 ALA B O 1
ATOM 1331 N N . ALA B 1 60 ? -6.77 0.236 8.305 1 98.81 60 ALA B N 1
ATOM 1332 C CA . ALA B 1 60 ? -6.445 -0.729 7.258 1 98.81 60 ALA B CA 1
ATOM 1333 C C . ALA B 1 60 ? -6.816 -2.146 7.684 1 98.81 60 ALA B C 1
ATOM 1335 O O . ALA B 1 60 ? -7.379 -2.91 6.895 1 98.81 60 ALA B O 1
ATOM 1336 N N . ARG B 1 61 ? -6.543 -2.453 8.875 1 98.75 61 ARG B N 1
ATOM 1337 C CA . ARG B 1 61 ? -6.871 -3.775 9.398 1 98.75 61 ARG B CA 1
ATOM 1338 C C . ARG B 1 61 ? -8.375 -4.01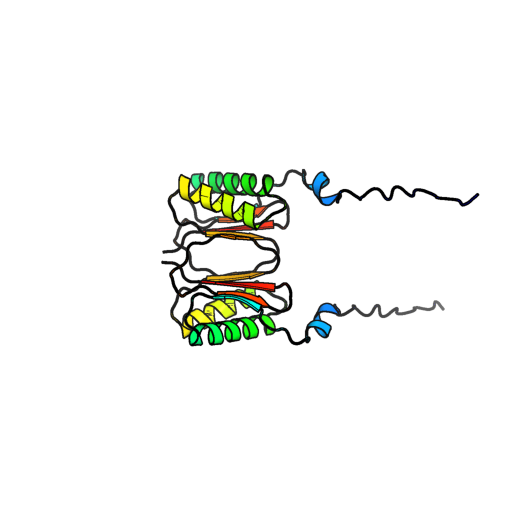2 9.383 1 98.75 61 ARG B C 1
ATOM 1340 O O . ARG B 1 61 ? -8.844 -5.059 8.914 1 98.75 61 ARG B O 1
ATOM 1347 N N . ALA B 1 62 ? -9.078 -3.072 9.867 1 98.81 62 ALA B N 1
ATOM 1348 C CA . ALA B 1 62 ? -10.531 -3.199 9.938 1 98.81 62 ALA B CA 1
ATOM 1349 C C . ALA B 1 62 ? -11.141 -3.35 8.547 1 98.81 62 ALA B C 1
ATOM 1351 O O . ALA B 1 62 ? -12.047 -4.16 8.344 1 98.81 62 ALA B O 1
ATOM 1352 N N . ILE B 1 63 ? -10.664 -2.578 7.633 1 98.88 63 ILE B N 1
ATOM 1353 C CA . ILE B 1 63 ? -11.164 -2.635 6.262 1 98.88 63 ILE B CA 1
ATOM 1354 C C . ILE B 1 63 ? -10.875 -4.012 5.668 1 98.88 63 ILE B C 1
ATOM 1356 O O . ILE B 1 63 ? -11.773 -4.648 5.105 1 98.88 63 ILE B O 1
ATOM 1360 N N . LYS B 1 64 ? -9.664 -4.422 5.797 1 98.81 64 LYS B N 1
ATOM 1361 C CA . LYS B 1 64 ? -9.281 -5.711 5.234 1 98.81 64 LYS B CA 1
ATOM 1362 C C . LYS B 1 64 ? -10.133 -6.84 5.809 1 98.81 64 LYS B C 1
ATOM 1364 O O . LYS B 1 64 ? -10.641 -7.684 5.062 1 98.81 64 LYS B O 1
ATOM 1369 N N . GLU B 1 65 ? -10.211 -6.883 7.098 1 98.75 65 GLU B N 1
ATOM 1370 C CA . GLU B 1 65 ? -10.961 -7.945 7.762 1 98.75 65 GLU B CA 1
ATOM 1371 C C . GLU B 1 65 ? -12.414 -7.961 7.301 1 98.75 65 GLU B C 1
ATOM 1373 O O . GLU B 1 65 ? -12.969 -9.023 7.023 1 98.75 65 GLU B O 1
ATOM 1378 N N . THR B 1 66 ? -13.031 -6.844 7.188 1 98.88 66 THR B N 1
ATOM 1379 C CA . THR B 1 66 ? -14.422 -6.75 6.766 1 98.88 66 THR B CA 1
ATOM 1380 C C . THR B 1 66 ? -14.578 -7.211 5.32 1 98.88 66 THR B C 1
ATOM 1382 O O . THR B 1 66 ? -15.5 -7.965 5 1 98.88 66 THR B O 1
ATOM 1385 N N . LEU B 1 67 ? -13.719 -6.793 4.445 1 98.62 67 LEU B N 1
ATOM 1386 C CA . LEU B 1 67 ? -13.789 -7.188 3.043 1 98.62 67 LEU B CA 1
ATOM 1387 C C . LEU B 1 67 ? -13.5 -8.68 2.883 1 98.62 67 LEU B C 1
ATOM 1389 O O . LEU B 1 67 ? -14.117 -9.352 2.059 1 98.62 67 LEU B O 1
ATOM 1393 N N . ASP B 1 68 ? -12.547 -9.148 3.643 1 98.31 68 ASP B N 1
ATOM 1394 C CA . ASP B 1 68 ? -12.281 -10.578 3.633 1 98.31 68 ASP B CA 1
ATOM 1395 C C . ASP B 1 68 ? -13.539 -11.375 3.986 1 98.31 68 ASP B C 1
ATOM 1397 O O . ASP B 1 68 ? -13.844 -12.383 3.346 1 98.31 68 ASP B O 1
ATOM 1401 N N . GLU B 1 69 ? -14.195 -10.938 4.949 1 98.69 69 GLU B N 1
ATOM 1402 C CA . GLU B 1 69 ? -15.391 -11.617 5.43 1 98.69 69 GLU B CA 1
ATOM 1403 C C . GLU B 1 69 ? -16.531 -11.492 4.434 1 98.69 69 GLU B C 1
ATOM 1405 O O . GLU B 1 69 ? -17.25 -12.469 4.168 1 98.69 69 GLU B O 1
ATOM 1410 N N . ARG B 1 70 ? -16.656 -10.414 3.852 1 98.25 70 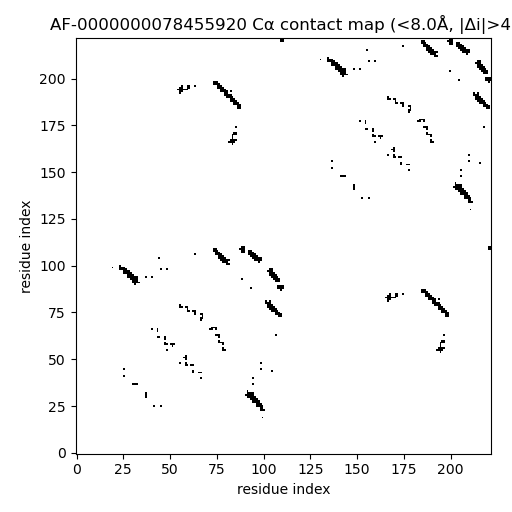ARG B N 1
ATOM 1411 C CA . ARG B 1 70 ? -17.828 -10.102 3.037 1 98.25 70 ARG B CA 1
ATOM 1412 C C . ARG B 1 70 ? -17.656 -10.602 1.608 1 98.25 70 ARG B C 1
ATOM 1414 O O . ARG B 1 70 ? -18.609 -11.031 0.969 1 98.25 70 ARG B O 1
ATOM 1421 N N . TYR B 1 71 ? -16.453 -10.477 1.124 1 97.62 71 TYR B N 1
ATOM 1422 C CA . TYR B 1 71 ? -16.281 -10.727 -0.303 1 97.62 71 TYR B CA 1
ATOM 1423 C C . TYR B 1 71 ? -15.203 -11.773 -0.549 1 97.62 71 TYR B C 1
ATOM 1425 O O . TYR B 1 71 ? -14.734 -11.938 -1.678 1 97.62 71 TYR B O 1
ATOM 1433 N N . GLY B 1 72 ? -14.727 -12.461 0.43 1 97.5 72 GLY B N 1
ATOM 1434 C CA . GLY B 1 72 ? -13.773 -13.547 0.284 1 97.5 72 GLY B CA 1
ATOM 1435 C C . GLY B 1 72 ? -12.328 -13.086 0.354 1 97.5 72 GLY B C 1
ATOM 1436 O O . GLY B 1 72 ? -11.93 -12.172 -0.377 1 97.5 72 GLY B O 1
ATOM 1437 N N . ALA B 1 73 ? -11.508 -13.656 1.077 1 95.81 73 ALA B N 1
ATOM 1438 C CA . ALA B 1 73 ? -10.094 -13.352 1.269 1 95.81 73 ALA B CA 1
ATOM 1439 C C . ALA B 1 73 ? -9.258 -13.859 0.099 1 95.81 73 ALA B C 1
ATOM 1441 O O . ALA B 1 73 ? -9.68 -14.758 -0.63 1 95.81 73 ALA B O 1
ATOM 1442 N N . PRO B 1 74 ? -8.062 -13.32 -0.07 1 96.38 74 PRO B N 1
ATOM 1443 C CA . PRO B 1 74 ? -7.414 -12.258 0.704 1 96.38 74 PRO B CA 1
ATOM 1444 C C . PRO B 1 74 ? -7.539 -10.883 0.049 1 96.38 74 PRO B C 1
ATOM 1446 O O . PRO B 1 74 ? -7.367 -10.758 -1.166 1 96.38 74 PRO B O 1
ATOM 1449 N N . TRP B 1 75 ? -7.93 -9.93 0.763 1 98 75 TRP B N 1
ATOM 1450 C CA . TRP B 1 75 ? -7.883 -8.531 0.347 1 98 75 TRP B CA 1
ATOM 1451 C C . TRP B 1 75 ? -6.641 -7.84 0.897 1 98 75 TRP B C 1
ATOM 1453 O O . TRP B 1 75 ? -6.051 -8.297 1.879 1 98 75 TRP B O 1
ATOM 1463 N N . HIS B 1 76 ? -6.176 -6.754 0.249 1 98.38 76 HIS B N 1
ATOM 1464 C CA . HIS B 1 76 ? -5.062 -5.902 0.661 1 98.38 76 HIS B CA 1
ATOM 1465 C C . HIS B 1 76 ? -5.5 -4.445 0.786 1 98.38 76 HIS B C 1
ATOM 1467 O O . HIS B 1 76 ? -6.359 -3.984 0.032 1 98.38 76 HIS B O 1
ATOM 1473 N N . VAL B 1 77 ? -4.934 -3.777 1.714 1 98.75 77 VAL B N 1
ATOM 1474 C CA . VAL B 1 77 ? -5.422 -2.432 2 1 98.75 77 VAL B CA 1
ATOM 1475 C C . VAL B 1 77 ? -4.25 -1.522 2.357 1 98.75 77 VAL B C 1
ATOM 1477 O O . VAL B 1 77 ? -3.369 -1.909 3.131 1 98.75 77 VAL B O 1
ATOM 1480 N N . VAL B 1 78 ? -4.223 -0.359 1.8 1 98.81 78 VAL B N 1
ATOM 1481 C CA . VAL B 1 78 ? -3.373 0.723 2.283 1 98.81 78 VAL B CA 1
ATOM 1482 C C . VAL B 1 78 ? -4.23 1.931 2.65 1 98.81 78 VAL B C 1
ATOM 1484 O O . VAL B 1 78 ? -5.184 2.264 1.939 1 98.81 78 VAL B O 1
ATOM 1487 N N . VAL B 1 79 ? -3.93 2.553 3.77 1 98.75 79 VAL B N 1
ATOM 1488 C CA . VAL B 1 79 ? -4.547 3.781 4.258 1 98.75 79 VAL B CA 1
ATOM 1489 C C . VAL B 1 79 ? -3.465 4.797 4.617 1 98.75 79 VAL B C 1
ATOM 1491 O O . VAL B 1 79 ? -2.557 4.5 5.398 1 98.75 79 VAL B O 1
ATOM 1494 N N . GLY B 1 80 ? -3.521 5.973 4.027 1 98.06 80 GLY B N 1
ATOM 1495 C CA . GLY B 1 80 ? -2.525 6.965 4.398 1 98.06 80 GLY B CA 1
ATOM 1496 C C . GLY B 1 80 ? -2.598 8.227 3.557 1 98.06 80 GLY B C 1
ATOM 1497 O O . GLY B 1 80 ? -3.467 8.352 2.691 1 98.06 80 GLY B O 1
ATOM 1498 N N . GLU B 1 81 ? -1.723 9.125 3.967 1 95.5 81 GLU B N 1
ATOM 1499 C CA . GLU B 1 81 ? -1.613 10.367 3.207 1 95.5 81 GLU B CA 1
ATOM 1500 C C . GLU B 1 81 ? -0.326 10.398 2.389 1 95.5 81 GLU B C 1
ATOM 1502 O O . GLU B 1 81 ? 0.708 9.891 2.826 1 95.5 81 GLU B O 1
ATOM 1507 N N . GLU B 1 82 ? -0.304 10.828 1.181 1 92.5 82 GLU B N 1
ATOM 1508 C CA . GLU B 1 82 ? 0.849 11.125 0.338 1 92.5 82 GLU B CA 1
ATOM 1509 C C . GLU B 1 82 ? 1.697 9.883 0.098 1 92.5 82 GLU B C 1
ATOM 1511 O O . GLU B 1 82 ? 2.92 9.922 0.239 1 92.5 82 GLU B O 1
ATOM 1516 N N . PHE B 1 83 ? 1.125 8.828 -0.211 1 97.69 83 PHE B N 1
ATOM 1517 C CA . PHE B 1 83 ? 1.881 7.645 -0.616 1 97.69 83 PHE B CA 1
ATOM 1518 C C . PHE B 1 83 ? 1.786 7.434 -2.123 1 97.69 83 PHE B C 1
ATOM 1520 O O . PHE B 1 83 ? 0.823 7.867 -2.756 1 97.69 83 PHE B O 1
ATOM 1527 N N . GLY B 1 84 ? 2.779 6.832 -2.645 1 98.5 84 GLY B N 1
ATOM 1528 C CA . GLY B 1 84 ? 2.742 6.219 -3.961 1 98.5 84 GLY B CA 1
ATOM 1529 C C . GLY B 1 84 ? 2.512 4.719 -3.916 1 98.5 84 GLY B C 1
ATOM 1530 O O . GLY B 1 84 ? 2.963 4.043 -2.988 1 98.5 84 GLY B O 1
ATOM 1531 N N . LEU B 1 85 ? 1.869 4.281 -4.941 1 98.5 85 LEU B N 1
ATOM 1532 C CA . LEU B 1 85 ? 1.464 2.881 -4.969 1 98.5 85 LEU B CA 1
ATOM 1533 C C . LEU B 1 85 ? 1.514 2.33 -6.391 1 98.5 85 LEU B C 1
ATOM 1535 O O . LEU B 1 85 ? 0.946 2.922 -7.312 1 98.5 85 LEU B O 1
ATOM 1539 N N . GLN B 1 86 ? 2.242 1.268 -6.551 1 97.81 86 GLN B N 1
ATOM 1540 C CA . GLN B 1 86 ? 2.279 0.532 -7.809 1 97.81 86 GLN B CA 1
ATOM 1541 C C . GLN B 1 86 ? 1.99 -0.95 -7.59 1 97.81 86 GLN B C 1
ATOM 1543 O O . GLN B 1 86 ? 2.705 -1.623 -6.844 1 97.81 86 GLN B O 1
ATOM 1548 N N . LEU B 1 87 ? 0.891 -1.428 -8.227 1 95.12 87 LEU B N 1
ATOM 1549 C CA . LEU B 1 87 ? 0.508 -2.812 -7.973 1 95.12 87 LEU B CA 1
ATOM 1550 C C . LEU B 1 87 ? -0.122 -3.438 -9.211 1 95.12 87 LEU B C 1
ATOM 1552 O O . LEU B 1 87 ? -0.527 -2.725 -10.133 1 95.12 87 LEU B O 1
ATOM 1556 N N . SER B 1 88 ? -0.118 -4.711 -9.242 1 93.06 88 SER B N 1
ATOM 1557 C CA . SER B 1 88 ? -0.909 -5.523 -10.156 1 93.06 88 SER B CA 1
ATOM 1558 C C . SER B 1 88 ? -2.062 -6.211 -9.438 1 93.06 88 SER B C 1
ATOM 1560 O O . SER B 1 88 ? -1.845 -6.984 -8.5 1 93.06 88 SER B O 1
ATOM 1562 N N . HIS B 1 89 ? -3.266 -5.914 -9.844 1 92.75 89 HIS B N 1
ATOM 1563 C CA . HIS B 1 89 ? -4.426 -6.438 -9.133 1 92.75 89 HIS B CA 1
ATOM 1564 C C . HIS B 1 89 ? -5.297 -7.289 -10.047 1 92.75 89 HIS B C 1
ATOM 1566 O O . HIS B 1 89 ? -5.207 -7.18 -11.273 1 92.75 89 HIS B O 1
ATOM 1572 N N . ASP B 1 90 ? -6.129 -8.133 -9.469 1 94.5 90 ASP B N 1
ATOM 1573 C CA . ASP B 1 90 ? -7.152 -8.867 -10.211 1 94.5 90 ASP B CA 1
ATOM 1574 C C . ASP B 1 90 ? -8.234 -7.93 -10.734 1 94.5 90 ASP B C 1
ATOM 1576 O O . ASP B 1 90 ? -8.586 -6.949 -10.078 1 94.5 90 ASP B O 1
ATOM 1580 N N . PRO B 1 91 ? -8.727 -8.25 -11.852 1 96 91 PRO B N 1
ATOM 1581 C CA . PRO B 1 91 ? -9.797 -7.406 -12.391 1 96 91 PRO B CA 1
ATOM 1582 C C . PRO B 1 91 ? -11.016 -7.332 -11.469 1 96 91 PRO B C 1
ATOM 1584 O O . PRO B 1 91 ? -11.328 -8.305 -10.773 1 96 91 PRO B O 1
ATOM 1587 N N . GLU B 1 92 ? -11.711 -6.191 -11.43 1 97.75 92 GLU B N 1
ATOM 1588 C CA . GLU B 1 92 ? -12.977 -5.949 -10.75 1 97.75 92 GLU B CA 1
ATOM 1589 C C . GLU B 1 92 ? -12.812 -6.008 -9.234 1 97.75 92 GLU B C 1
ATOM 1591 O O . GLU B 1 92 ? -13.758 -6.355 -8.516 1 97.75 92 GLU B O 1
ATOM 1596 N N . THR B 1 93 ? -11.586 -5.711 -8.727 1 98.12 93 THR B N 1
ATOM 1597 C CA . THR B 1 93 ? -11.398 -5.809 -7.281 1 98.12 93 THR B CA 1
ATOM 1598 C C . THR B 1 93 ? -10.766 -4.531 -6.73 1 98.12 93 THR B C 1
ATOM 1600 O O . THR B 1 93 ? -10.484 -4.438 -5.535 1 98.12 93 THR B O 1
ATOM 1603 N N . LEU B 1 94 ? -10.586 -3.594 -7.516 1 98.69 94 LEU B N 1
ATOM 1604 C CA . LEU B 1 94 ? -9.852 -2.412 -7.094 1 98.69 94 LEU B CA 1
ATOM 1605 C C . LEU B 1 94 ? -10.797 -1.291 -6.684 1 98.69 94 LEU B C 1
ATOM 1607 O O . LEU B 1 94 ? -11.773 -1.013 -7.387 1 98.69 94 LEU B O 1
ATOM 1611 N N . LEU B 1 95 ? -10.523 -0.643 -5.57 1 98.88 95 LEU B N 1
ATOM 1612 C CA . LEU B 1 95 ? -11.133 0.613 -5.137 1 98.88 95 LEU B CA 1
ATOM 1613 C C . LEU B 1 95 ? -10.07 1.568 -4.598 1 98.88 95 LEU B C 1
ATOM 1615 O O . LEU B 1 95 ? -9.297 1.205 -3.709 1 98.88 95 LEU B O 1
ATOM 1619 N N . TYR B 1 96 ? -9.977 2.719 -5.172 1 98.75 96 TYR B N 1
ATOM 1620 C CA . TYR B 1 96 ? -9.102 3.799 -4.734 1 98.75 96 TYR B CA 1
ATOM 1621 C C . TYR B 1 96 ? -9.891 5.078 -4.492 1 98.75 96 TYR B C 1
ATOM 1623 O O . TYR B 1 96 ? -10.562 5.578 -5.395 1 98.75 96 TYR B O 1
ATOM 1631 N N . LEU B 1 97 ? -9.844 5.609 -3.305 1 98.38 97 LEU B N 1
ATOM 1632 C CA . LEU B 1 97 ? -10.633 6.793 -2.982 1 98.38 97 LEU B CA 1
ATOM 1633 C C . LEU B 1 97 ? -9.922 7.66 -1.951 1 98.38 97 LEU B C 1
ATOM 1635 O O . LEU B 1 97 ? -8.938 7.227 -1.343 1 98.38 97 LEU B O 1
ATOM 1639 N N . PHE B 1 98 ? -10.383 8.891 -1.844 1 97.31 98 PHE B N 1
ATOM 1640 C CA . PHE B 1 98 ? -9.984 9.789 -0.766 1 97.31 98 PHE B CA 1
ATOM 1641 C C . 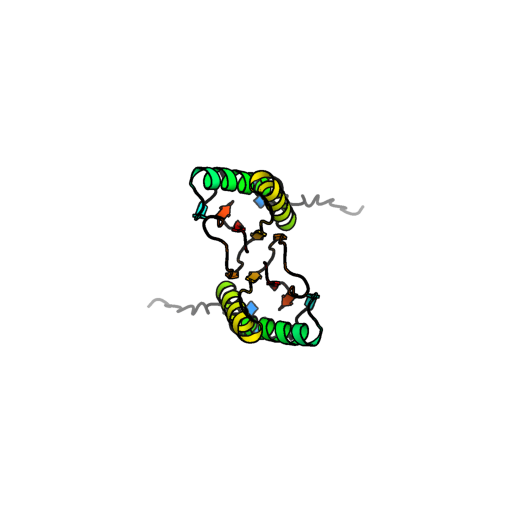PHE B 1 98 ? -11.117 9.953 0.243 1 97.31 98 PHE B C 1
ATOM 1643 O O . PHE B 1 98 ? -12.297 9.977 -0.132 1 97.31 98 PHE B O 1
ATOM 1650 N N . PHE B 1 99 ? -10.672 10.047 1.463 1 95.25 99 PHE B N 1
ATOM 1651 C CA . PHE B 1 99 ? -11.609 10.266 2.557 1 95.25 99 PHE B CA 1
ATOM 1652 C C . PHE B 1 99 ? -11.094 11.344 3.502 1 95.25 99 PHE B C 1
ATOM 1654 O O . PHE B 1 99 ? -9.922 11.336 3.883 1 95.25 99 PHE B O 1
ATOM 1661 N N . GLY B 1 100 ? -12.055 12.281 3.873 1 88.56 100 GLY B N 1
ATOM 1662 C CA . GLY B 1 100 ? -11.68 13.328 4.809 1 88.56 100 GLY B CA 1
ATOM 1663 C C . GLY B 1 100 ? -10.641 14.281 4.258 1 88.56 100 GLY B C 1
ATOM 1664 O O . GLY B 1 100 ? -9.742 14.719 4.98 1 88.56 100 GLY B O 1
ATOM 1665 N N . GLY B 1 101 ? -10.695 14.484 3.014 1 87.75 101 GLY B N 1
ATOM 1666 C CA . GLY B 1 101 ? -9.773 15.414 2.375 1 87.75 101 GLY B CA 1
ATOM 1667 C C . GLY B 1 101 ? -8.539 14.734 1.814 1 87.75 101 GLY B C 1
ATOM 1668 O O . GLY B 1 101 ? -8.508 14.359 0.64 1 87.75 101 GLY B O 1
ATOM 1669 N N . ASN B 1 102 ? -7.574 14.406 2.777 1 91.19 102 ASN B N 1
ATOM 1670 C CA . ASN B 1 102 ? -6.289 14.016 2.207 1 91.19 102 ASN B CA 1
ATOM 1671 C C . ASN B 1 102 ? -5.965 12.555 2.498 1 91.19 102 ASN B C 1
ATOM 1673 O O . ASN B 1 102 ? -4.941 12.039 2.045 1 91.19 102 ASN B O 1
ATOM 1677 N N . LEU B 1 103 ? -6.852 11.938 3.213 1 96.62 103 LEU B N 1
ATOM 1678 C CA . LEU B 1 103 ? -6.59 10.531 3.49 1 96.62 103 LEU B CA 1
ATOM 1679 C C . LEU B 1 103 ? -6.934 9.664 2.281 1 96.62 103 LEU B C 1
ATOM 1681 O O . LEU B 1 103 ? -8.078 9.648 1.832 1 96.62 103 LEU B O 1
ATOM 1685 N N . ALA B 1 104 ? -5.941 8.93 1.754 1 97.94 104 ALA B N 1
ATOM 1686 C CA . ALA B 1 104 ? -6.121 8.039 0.611 1 97.94 104 ALA B CA 1
ATOM 1687 C C . ALA B 1 104 ? -6.254 6.582 1.062 1 97.94 104 ALA B C 1
ATOM 1689 O O . ALA B 1 104 ? -5.566 6.152 1.991 1 97.94 104 ALA B O 1
ATOM 1690 N N . ILE B 1 105 ? -7.164 5.812 0.384 1 98.69 105 ILE B N 1
ATOM 1691 C CA . ILE B 1 105 ? -7.363 4.395 0.645 1 98.69 105 ILE B CA 1
ATOM 1692 C C . ILE B 1 105 ? -7.344 3.619 -0.672 1 98.69 105 ILE B C 1
ATOM 1694 O O . ILE B 1 105 ? -7.961 4.039 -1.654 1 98.69 105 ILE B O 1
ATOM 1698 N N . CYS B 1 106 ? -6.641 2.553 -0.64 1 98.75 106 CYS B N 1
ATOM 1699 C CA . CYS B 1 106 ? -6.688 1.608 -1.75 1 98.75 106 CYS B CA 1
ATOM 1700 C C . CYS B 1 106 ? -6.926 0.189 -1.249 1 98.75 106 CYS B C 1
ATOM 1702 O O . CYS B 1 106 ? -6.281 -0.254 -0.298 1 98.75 106 CYS B O 1
ATOM 1704 N N . VAL B 1 107 ? -7.906 -0.48 -1.794 1 98.75 107 VAL B N 1
ATOM 1705 C CA . VAL B 1 107 ? -8.148 -1.895 -1.532 1 98.75 107 VAL B CA 1
ATOM 1706 C C . VAL B 1 107 ? -8.141 -2.674 -2.846 1 98.75 107 VAL B C 1
ATOM 1708 O O . VAL B 1 107 ? -8.594 -2.174 -3.877 1 98.75 107 VAL B O 1
ATOM 1711 N N . TRP B 1 108 ? -7.574 -3.891 -2.771 1 98.31 108 TRP B N 1
ATOM 1712 C CA . TRP B 1 108 ? -7.488 -4.707 -3.979 1 98.31 108 TRP B CA 1
ATOM 1713 C C . TRP B 1 108 ? -7.277 -6.176 -3.627 1 98.31 108 TRP B C 1
ATOM 1715 O O . TRP B 1 108 ? -7.062 -6.52 -2.463 1 98.31 108 TRP B O 1
ATOM 1725 N N . LYS B 1 109 ? -7.457 -6.961 -4.594 1 96.81 109 LYS B N 1
ATOM 1726 C CA . LYS B 1 109 ? -7.027 -8.352 -4.535 1 96.81 109 LYS B CA 1
ATOM 1727 C C . LYS B 1 109 ? -5.961 -8.641 -5.586 1 96.81 109 LYS B C 1
ATOM 1729 O O . LYS B 1 109 ? -5.891 -7.961 -6.609 1 96.81 109 LYS B O 1
ATOM 1734 N N . CYS B 1 110 ? -5.094 -9.586 -5.227 1 92.19 110 CYS B N 1
ATOM 1735 C CA . CYS B 1 110 ? -4.082 -10.078 -6.16 1 92.19 110 CYS B CA 1
ATOM 1736 C C . CYS B 1 110 ? -4.121 -11.602 -6.246 1 92.19 110 CYS B C 1
ATOM 1738 O O . CYS B 1 110 ? -4.426 -12.273 -5.266 1 92.19 110 CYS B O 1
ATOM 1740 N N . THR B 1 111 ? -3.9 -12.117 -7.477 1 79.12 111 THR B N 1
ATOM 1741 C CA . THR B 1 111 ? -3.742 -13.562 -7.637 1 79.12 111 THR B CA 1
ATOM 1742 C C . THR B 1 111 ? -2.277 -13.922 -7.859 1 79.12 111 THR B C 1
ATOM 1744 O O . THR B 1 111 ? -1.509 -13.125 -8.398 1 79.12 111 THR B O 1
#

pLDDT: mean 84.67, std 23.94, range [28.94, 98.88]

Sequence (222 aa):
MPFVSSSDSGQGTSKEGAFKRLFTYPLVRRCDMDEEMCKEAVKIVARACERNSENNQSAARAIKETLDERYGAPWHVVVGEEFGLQLSHDPETLLYLFFGGNLAICVWKCTMPFVSSSDSGQGTSKEGAFKRLFTYPLVRRCDMDEEMCKEAVKIVARACERNSENNQSAARAIKETLDERYGAPWHVVVGEEFGLQLSHDPETLLYLFFGGNLAICVWKCT

InterPro domains:
  IPR001372 Dynein light chain, type 1/2 [PF01221] (26-110)
  IPR001372 Dynein light chain, type 1/2 [PTHR11886] (27-109)
  IPR001372 Dynein light chain, type 1/2 [SM01375] (21-110)
  IPR037177 Dynein light chain superfamily [G3DSA:3.30.740.10] (20-110)
  IPR037177 Dynein light chain superfamily [SSF54648] (19-110)